Protein AF-A0A7S4JJG3-F1 (afdb_monomer)

Foldseek 3Di:
DAKAQLVAQFDDDPVVCVVPVLQTPGHDDDDCVVPNCCNVVLSVVLVVQLVVVLVVQLVVLCLLQVVQAADPVPRHGLQPDSCQSSCFSVPDSRKMKDKDKQFFAEPVRLVVQVVVCVVVVHPQQSQFSWAKDWAAFAKKKKAFKWKAQQVPRHTDDDPDPQFFKWWQDADQERDIDHDGAPNPGIDMFGGDLNLFQSLNSDETIIMTGGGHYDRIMMIIMMIGGHGDLPRDSHYGHPRFPVSSQVNYGDYPRDDGPVVLPPDDDDPRDPDDPRVCSSSPDPVDPDDPPPDDDDDDDDDDDDD

Radius of gyration: 20.91 Å; Cα contacts (8 Å, |Δi|>4): 527; chains: 1; bounding box: 52×51×63 Å

Organism: NCBI:txid265563

InterPro domains:
  IPR027443 Isopenicillin N synthase-like superfamily [G3DSA:2.60.120.330] (3-254)

Mean predicted aligned error: 9.49 Å

Nearest PDB structures (foldseek):
  6ku3-assembly1_C  TM=8.162E-01  e=4.070E-07  Oryza sativa Japonica Group
  6ku3-assembly1_D  TM=8.163E-01  e=1.228E-06  Oryza sativa Japonica Group
  8cvc-assembly1_A  TM=8.440E-01  e=1.429E-05  Atropa belladonna
  8cv8-assembly1_A  TM=8.430E-01  e=1.519E-05  Atropa belladonna
  8y4u-assembly1_A  TM=5.826E-01  e=1.022E-06  Oryza sativa Japonica Group

Secondary structure (DSSP, 8-state):
-EEE-SS-SS-S-HHHHHH-TTTSPPP----TTTSTTHHHHHHHHHHHHHHHHHHHHHHHHHHHHHHH-B-TTT--BSSS-TTHHHHHHHH-S-EEEEEEEEPPBPHHHHHHHHHHHHHHT--STTSEEEEEE---SSEEEEPPPEEEETTT--EE----TT-EEEEEPSSTT--EEE----TT--EEEE-HHHHHHTTTSS----EEEEPPBTTEEEEEEEEEE---TT----PPTT--HHHHHTTS---SSS--HHHHT-SS-SSS------TTTTSS--S-------S-S----------

Solvent-accessible surface area (backbone atoms only — not comparable to full-atom values): 17462 Å² total; per-residue (Å²): 111,50,64,40,36,44,90,44,57,63,35,74,52,74,68,52,24,69,78,35,54,88,77,34,60,59,50,75,75,78,49,63,84,83,43,66,63,47,68,60,52,52,30,50,54,35,42,53,48,51,52,50,49,33,57,50,26,42,55,50,21,51,49,39,38,63,73,54,36,56,40,88,90,77,70,42,58,17,37,90,49,69,47,51,52,23,52,45,60,65,66,30,70,48,35,42,29,37,45,37,68,41,79,35,37,49,61,68,59,46,48,60,42,49,57,56,29,55,74,70,72,48,82,77,73,66,48,51,73,35,65,61,40,68,52,60,31,38,40,32,34,31,52,43,77,43,32,25,33,66,86,80,65,46,80,47,80,83,89,51,91,79,40,41,43,31,34,39,40,88,49,99,67,20,54,78,40,81,58,82,56,52,91,92,43,68,44,77,45,47,5,45,50,36,14,40,48,41,33,23,75,46,54,40,54,45,29,32,27,31,40,34,58,54,46,39,16,40,39,42,42,37,37,38,34,31,72,41,96,83,56,78,82,45,44,28,61,98,46,50,74,66,54,24,58,74,48,50,66,49,50,92,72,51,84,58,73,77,68,77,64,78,84,72,79,97,72,91,65,86,78,73,80,62,56,66,72,77,76,62,58,87,68,77,82,71,75,82,75,77,89,84,90,82,91,88,82,87,85,88,83,84,133

Sequence (303 aa):
SFYFTPVTDVPATPEERKMHPGVFPPNVWPTEEDMPGFQDEAKSLGMIMHNALVQFAKHVDAHVHKQCGVDSSTGKSNYESPDRLFKAVRKTEKGKCRLLYYSPYKVEEAKDILDKEVEKGIDNDGLMWNGWHLDSGFLTALAGDIYVNDETGDKVDCDQDSTGLYIATHGSSGVAKKVTIPADCIGIQFGEILQIASGGHVVATPHCVRGGIGTQARIGFACFVDAGADFPLAPPNGYTKADVLKRSVENDYIVPLQQAFLDEEDDGEIKHCQGKGVLGSYHGRYYPVDDDKANLGLYHGHR

pLDDT: mean 80.53, std 23.16, range [20.14, 98.12]

Structure (mmCIF, N/CA/C/O backbone):
data_AF-A0A7S4JJG3-F1
#
_entry.id   AF-A0A7S4JJG3-F1
#
loop_
_atom_site.group_PDB
_atom_site.id
_atom_site.type_symbol
_atom_site.label_atom_id
_atom_site.label_alt_id
_atom_site.label_comp_id
_atom_site.label_asym_id
_atom_site.label_entity_id
_atom_site.label_seq_id
_atom_site.pdbx_PDB_ins_code
_atom_site.Cartn_x
_atom_site.Cartn_y
_atom_site.Cartn_z
_atom_site.occupancy
_atom_site.B_iso_or_equiv
_atom_site.auth_seq_id
_atom_site.auth_comp_id
_atom_site.auth_asym_id
_atom_site.auth_atom_id
_atom_site.pdbx_PDB_model_num
ATOM 1 N N . SER A 1 1 ? -3.920 -4.735 14.437 1.00 89.00 1 SER A N 1
ATOM 2 C CA . SER A 1 1 ? -3.800 -5.073 13.001 1.00 89.00 1 SER A CA 1
ATOM 3 C C . SER A 1 1 ? -3.830 -6.580 12.850 1.00 89.00 1 SER A C 1
ATOM 5 O O . SER A 1 1 ? -3.164 -7.242 13.635 1.00 89.00 1 SER A O 1
ATOM 7 N N . PHE A 1 2 ? -4.545 -7.099 11.859 1.00 94.38 2 PHE A N 1
ATOM 8 C CA . PHE A 1 2 ? -4.564 -8.511 11.473 1.00 94.38 2 PHE A CA 1
ATOM 9 C C . PHE A 1 2 ? -3.987 -8.650 10.060 1.00 94.38 2 PHE A C 1
ATOM 11 O O . PHE A 1 2 ? -4.293 -7.825 9.198 1.00 94.38 2 PHE A O 1
ATOM 18 N N . TYR A 1 3 ? -3.132 -9.647 9.829 1.00 93.75 3 TYR A N 1
ATOM 19 C CA . TYR A 1 3 ? -2.426 -9.830 8.560 1.00 93.75 3 TYR A CA 1
ATOM 20 C C . TYR A 1 3 ? -2.675 -11.215 7.989 1.00 93.75 3 TYR A C 1
ATOM 22 O O . TYR A 1 3 ? -2.645 -12.199 8.721 1.00 93.75 3 TYR A O 1
ATOM 30 N N . PHE A 1 4 ? -2.825 -11.288 6.671 1.00 94.81 4 PHE A N 1
ATOM 31 C CA . PHE A 1 4 ? -2.929 -12.551 5.950 1.00 94.81 4 PHE A CA 1
ATOM 32 C C . PHE A 1 4 ? -2.532 -12.370 4.487 1.00 94.81 4 PHE A C 1
ATOM 34 O O . PHE A 1 4 ? -2.501 -11.261 3.963 1.00 94.81 4 PHE A O 1
ATOM 41 N N . THR A 1 5 ? -2.249 -13.472 3.817 1.00 94.00 5 THR A N 1
ATOM 42 C CA . THR A 1 5 ? -1.989 -13.544 2.384 1.00 94.00 5 THR A CA 1
ATOM 43 C C . THR A 1 5 ? -3.267 -14.018 1.692 1.00 94.00 5 THR A C 1
ATOM 45 O O . THR A 1 5 ? -3.729 -15.120 1.990 1.00 94.00 5 THR A O 1
ATOM 48 N N . PRO A 1 6 ? -3.885 -13.230 0.793 1.00 94.06 6 PRO A N 1
ATOM 49 C CA . PRO A 1 6 ? -5.166 -13.613 0.199 1.00 94.06 6 PRO A CA 1
ATOM 50 C C . PRO A 1 6 ? -5.024 -14.734 -0.842 1.00 94.06 6 PRO A C 1
ATOM 52 O O . PRO A 1 6 ? -5.959 -15.505 -1.038 1.00 94.06 6 PRO A O 1
ATOM 55 N N . VAL A 1 7 ? -3.855 -14.845 -1.489 1.00 91.44 7 VAL A N 1
ATOM 56 C CA . VAL A 1 7 ? -3.622 -15.785 -2.602 1.00 91.44 7 VAL A CA 1
ATOM 57 C C . VAL A 1 7 ? -3.362 -17.224 -2.145 1.00 91.44 7 VAL A C 1
ATOM 59 O O . VAL A 1 7 ? -3.673 -18.161 -2.876 1.00 91.44 7 VAL A O 1
ATOM 62 N N . THR A 1 8 ? -2.791 -17.418 -0.953 1.00 93.12 8 THR A N 1
ATOM 63 C CA . THR A 1 8 ? -2.488 -18.736 -0.377 1.00 93.12 8 THR A CA 1
ATOM 64 C C . THR A 1 8 ? -2.343 -18.634 1.139 1.00 93.12 8 THR A C 1
ATOM 66 O O . THR A 1 8 ? -1.865 -17.623 1.647 1.00 93.12 8 THR A O 1
ATOM 69 N N . ASP A 1 9 ? -2.712 -19.687 1.873 1.00 94.38 9 ASP A N 1
ATOM 70 C CA . ASP A 1 9 ? -2.484 -19.748 3.323 1.00 94.38 9 ASP A CA 1
ATOM 71 C C . ASP A 1 9 ? -1.048 -20.096 3.698 1.00 94.38 9 ASP A C 1
ATOM 73 O O . ASP A 1 9 ? -0.619 -19.831 4.818 1.00 94.38 9 ASP A O 1
ATOM 77 N N . VAL A 1 10 ? -0.302 -20.712 2.785 1.00 93.38 10 VAL A N 1
ATOM 78 C CA . VAL A 1 10 ? 1.033 -21.238 3.063 1.00 93.38 10 VAL A CA 1
ATOM 79 C C . VAL A 1 10 ? 1.957 -20.809 1.922 1.00 93.38 10 VAL A C 1
ATOM 81 O O . VAL A 1 10 ? 2.187 -21.595 1.004 1.00 93.38 10 VAL A O 1
ATOM 84 N N . PRO A 1 11 ? 2.441 -19.552 1.931 1.00 87.88 11 PRO A N 1
ATOM 85 C CA . PRO A 1 11 ? 3.269 -19.028 0.852 1.00 87.88 11 PRO A CA 1
ATOM 86 C C . PRO A 1 11 ? 4.671 -19.647 0.862 1.00 87.88 11 PRO A C 1
ATOM 88 O O . PRO A 1 11 ? 5.192 -20.031 1.918 1.00 87.88 11 PRO A O 1
ATOM 91 N N . ALA A 1 12 ? 5.288 -19.689 -0.317 1.00 85.25 1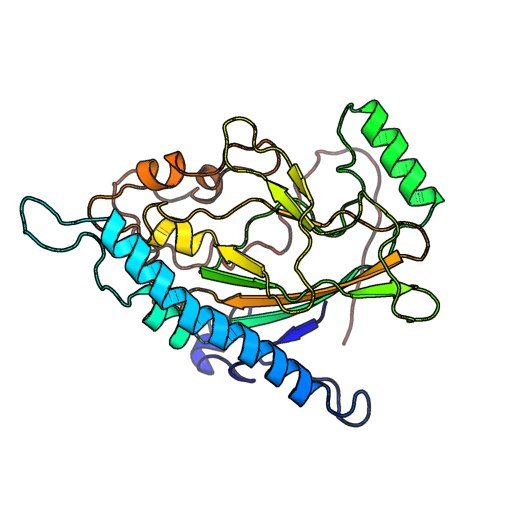2 ALA A N 1
ATOM 92 C CA . ALA A 1 12 ? 6.601 -20.251 -0.615 1.00 85.25 12 ALA A CA 1
ATOM 93 C C . ALA A 1 12 ? 6.734 -21.763 -0.337 1.00 85.25 12 ALA A C 1
ATOM 95 O O . ALA A 1 12 ? 5.826 -22.445 0.148 1.00 85.25 12 ALA A O 1
ATOM 96 N N . THR A 1 13 ? 7.897 -22.328 -0.648 1.00 89.00 13 THR A N 1
ATOM 97 C CA . THR A 1 13 ? 8.248 -23.704 -0.266 1.00 89.00 13 THR A CA 1
ATOM 98 C C . THR A 1 13 ? 8.619 -23.798 1.225 1.00 89.00 13 THR A C 1
ATOM 100 O O . THR A 1 13 ? 8.984 -22.793 1.847 1.00 89.00 13 THR A O 1
ATOM 103 N N . PRO A 1 14 ? 8.545 -24.989 1.854 1.00 89.94 14 PRO A N 1
ATOM 104 C CA . PRO A 1 14 ? 9.041 -25.192 3.219 1.00 89.94 14 PRO A CA 1
ATOM 105 C C . PRO A 1 14 ? 10.496 -24.741 3.416 1.00 89.94 14 PRO A C 1
ATOM 107 O O . PRO A 1 14 ? 10.830 -24.152 4.446 1.00 89.94 14 PRO A O 1
ATOM 110 N N . GLU A 1 15 ? 11.350 -24.982 2.423 1.00 88.50 15 GLU A N 1
ATOM 111 C CA . GLU A 1 15 ? 12.758 -24.595 2.416 1.00 88.50 15 GLU A CA 1
ATOM 112 C C . GLU A 1 15 ? 12.913 -23.069 2.418 1.00 88.50 15 GLU A C 1
ATOM 114 O O . GLU A 1 15 ? 13.637 -22.525 3.254 1.00 88.50 15 GLU A O 1
ATOM 119 N N . GLU A 1 16 ? 12.191 -22.362 1.545 1.00 81.88 16 GLU A N 1
ATOM 120 C CA . GLU A 1 16 ? 12.197 -20.895 1.488 1.00 81.88 16 GLU A CA 1
ATOM 121 C C . GLU A 1 16 ? 11.654 -20.262 2.770 1.00 81.88 16 GLU A C 1
ATOM 123 O O . GLU A 1 16 ? 12.253 -19.312 3.275 1.00 81.88 16 GLU A O 1
ATOM 128 N N . ARG A 1 17 ? 10.582 -20.812 3.357 1.00 85.38 17 ARG A N 1
ATOM 129 C CA . ARG A 1 17 ? 10.072 -20.351 4.660 1.00 85.38 17 ARG A CA 1
ATOM 130 C C . ARG A 1 17 ? 11.098 -20.517 5.771 1.00 85.38 17 ARG A C 1
ATOM 132 O O . ARG A 1 17 ? 11.205 -19.656 6.636 1.00 85.38 17 ARG A O 1
ATOM 139 N N . LYS A 1 18 ? 11.879 -21.599 5.754 1.00 84.25 18 LYS A N 1
ATOM 140 C CA . LYS A 1 18 ? 12.954 -21.808 6.730 1.00 84.25 18 LYS A CA 1
ATOM 141 C C . LYS A 1 18 ? 14.104 -20.816 6.535 1.00 84.25 18 LYS A C 1
ATOM 143 O O . LYS A 1 18 ? 14.683 -20.368 7.521 1.00 84.25 18 LYS A O 1
ATOM 148 N N . MET A 1 19 ? 14.429 -20.472 5.288 1.00 80.31 19 MET A N 1
ATOM 149 C CA . MET A 1 19 ? 15.461 -19.477 4.966 1.00 80.31 19 MET A CA 1
ATOM 150 C C . MET A 1 19 ? 15.008 -18.036 5.253 1.00 80.31 19 MET A C 1
ATOM 152 O O . MET A 1 19 ? 15.830 -17.197 5.618 1.00 80.31 19 MET A O 1
ATOM 156 N N . HIS A 1 20 ? 13.708 -17.753 5.121 1.00 76.00 20 HIS A N 1
ATOM 157 C CA . HIS A 1 20 ? 13.124 -16.414 5.235 1.00 76.00 20 HIS A CA 1
ATOM 158 C C . HIS A 1 20 ? 11.831 -16.400 6.079 1.00 76.00 20 HIS A C 1
ATOM 160 O O . HIS A 1 20 ? 10.764 -16.030 5.575 1.00 76.00 20 HIS A O 1
ATOM 166 N N . PRO A 1 21 ? 11.893 -16.752 7.378 1.00 72.56 21 PRO A N 1
ATOM 167 C CA . PRO A 1 21 ? 10.699 -16.975 8.201 1.00 72.56 21 PRO A CA 1
ATOM 168 C C . PRO A 1 21 ? 9.822 -15.729 8.387 1.00 72.56 21 PRO A C 1
ATOM 170 O O . PRO A 1 21 ? 8.607 -15.850 8.507 1.00 72.56 21 PRO A O 1
ATOM 173 N N . GLY A 1 22 ? 10.407 -14.525 8.361 1.00 72.19 22 GLY A N 1
ATOM 174 C CA . GLY A 1 22 ? 9.656 -13.264 8.443 1.00 72.19 22 GLY A CA 1
ATOM 175 C C . GLY A 1 22 ? 9.004 -12.818 7.128 1.00 72.19 22 GLY A C 1
ATOM 176 O O . GLY A 1 22 ? 8.129 -11.955 7.141 1.00 72.19 22 GLY A O 1
ATOM 177 N N . VAL A 1 23 ? 9.411 -13.398 5.992 1.00 71.06 23 VAL A N 1
ATOM 178 C CA . VAL A 1 23 ? 8.951 -12.983 4.654 1.00 71.06 23 VAL A CA 1
ATOM 179 C C . VAL A 1 23 ? 7.714 -13.769 4.227 1.00 71.06 23 VAL A C 1
ATOM 181 O O . VAL A 1 23 ? 6.800 -13.197 3.640 1.00 71.06 23 VAL A O 1
ATOM 184 N N . PHE A 1 24 ? 7.658 -15.058 4.567 1.00 76.31 24 PHE A N 1
ATOM 185 C CA . PHE A 1 24 ? 6.599 -15.974 4.139 1.00 76.31 24 PHE A CA 1
ATOM 186 C C . PHE A 1 24 ? 5.908 -16.674 5.326 1.00 76.31 24 PHE A C 1
ATOM 188 O O . PHE A 1 24 ? 5.889 -17.908 5.386 1.00 76.31 24 PHE A O 1
ATOM 195 N N . PRO A 1 25 ? 5.364 -15.931 6.309 1.00 81.94 25 PRO A N 1
ATOM 196 C CA . PRO A 1 25 ? 4.613 -16.556 7.387 1.00 81.94 25 PRO A CA 1
ATOM 197 C C . PRO A 1 25 ? 3.311 -17.164 6.832 1.00 81.94 25 PRO A C 1
ATOM 199 O O . PRO A 1 25 ? 2.622 -16.498 6.054 1.00 81.94 25 PRO A O 1
ATOM 202 N N . PRO A 1 26 ? 2.951 -18.400 7.224 1.00 91.56 26 PRO A N 1
ATOM 203 C CA . PRO A 1 26 ? 1.618 -18.932 6.975 1.00 91.56 26 PRO A CA 1
ATOM 204 C C . PRO A 1 26 ? 0.535 -18.060 7.617 1.00 91.56 26 PRO A C 1
ATOM 206 O O . PRO A 1 26 ? 0.769 -17.422 8.646 1.00 91.56 26 PRO A O 1
ATOM 209 N N . ASN A 1 27 ? -0.657 -18.070 7.031 1.00 94.94 27 ASN A N 1
ATOM 210 C CA . ASN A 1 27 ? -1.812 -17.401 7.609 1.00 94.94 27 ASN A CA 1
ATOM 211 C C . ASN A 1 27 ? -2.241 -18.093 8.905 1.00 94.94 27 ASN A C 1
ATOM 213 O O . ASN A 1 27 ? -2.220 -19.321 9.012 1.00 94.94 27 ASN A O 1
ATOM 217 N N . VAL A 1 28 ? -2.684 -17.288 9.865 1.00 95.56 28 VAL A N 1
ATOM 218 C CA . VAL A 1 28 ? -3.309 -17.749 11.104 1.00 95.56 28 VAL A CA 1
ATOM 219 C C . VAL A 1 28 ? -4.695 -17.133 11.150 1.00 95.56 28 VAL A C 1
ATOM 221 O O . VAL A 1 28 ? -4.828 -15.913 11.101 1.00 95.56 28 VAL A O 1
ATOM 224 N N . TRP A 1 29 ? -5.716 -17.980 11.210 1.00 96.69 29 TRP A N 1
ATOM 225 C CA . TRP A 1 29 ? -7.114 -17.568 11.169 1.00 96.69 29 TRP A CA 1
ATOM 226 C C . TRP A 1 29 ? -7.772 -17.786 12.534 1.00 96.69 29 TRP A C 1
ATOM 228 O O . TRP A 1 29 ? -7.421 -18.760 13.209 1.00 96.69 29 TRP A O 1
ATOM 238 N N . PRO A 1 30 ? -8.705 -16.909 12.956 1.00 96.62 30 PRO A N 1
ATOM 239 C CA . PRO A 1 30 ? -9.601 -17.236 14.058 1.00 96.62 30 PRO A CA 1
ATOM 240 C C . PRO A 1 30 ? -10.405 -18.490 13.706 1.00 96.62 30 PRO A C 1
ATOM 242 O O . PRO A 1 30 ? -10.573 -18.826 12.531 1.00 96.62 30 PRO A O 1
ATOM 245 N N . THR A 1 31 ? -10.875 -19.204 14.723 1.00 96.75 31 THR A N 1
ATOM 246 C CA . THR A 1 31 ? -11.694 -20.391 14.481 1.00 96.75 31 THR A CA 1
ATOM 247 C C . THR A 1 31 ? -13.064 -19.986 13.931 1.00 96.75 31 THR A C 1
ATOM 249 O O . THR A 1 31 ? -13.557 -18.896 14.220 1.00 96.75 31 THR A O 1
ATOM 252 N N . GLU A 1 32 ? -13.709 -20.881 13.180 1.00 95.56 32 GLU A N 1
ATOM 253 C CA . GLU A 1 32 ? -15.093 -20.671 12.721 1.00 95.56 32 GLU A CA 1
ATOM 254 C C . GLU A 1 32 ? -16.096 -20.556 13.880 1.00 95.56 32 GLU A C 1
ATOM 256 O O . GLU A 1 32 ? -17.187 -20.035 13.691 1.00 95.56 32 GLU A O 1
ATOM 261 N N . GLU A 1 33 ? -15.750 -21.032 15.080 1.00 97.12 33 GLU A N 1
ATOM 262 C CA . GLU A 1 33 ? -16.567 -20.838 16.281 1.00 97.12 33 GLU A CA 1
ATOM 263 C C . GLU A 1 33 ? -16.444 -19.404 16.817 1.00 97.12 33 GLU A C 1
ATOM 265 O O . GLU A 1 33 ? -17.453 -18.786 17.150 1.00 97.12 33 GLU A O 1
ATOM 270 N N . ASP A 1 34 ? -15.223 -18.861 16.853 1.00 96.50 34 ASP A N 1
ATOM 271 C CA . ASP A 1 34 ? -14.954 -17.514 17.368 1.00 96.50 34 ASP A CA 1
ATOM 272 C C . ASP A 1 34 ? -15.395 -16.415 16.393 1.00 96.50 34 ASP A C 1
ATOM 274 O O . ASP A 1 34 ? -15.853 -15.350 16.814 1.00 96.50 34 ASP A O 1
ATOM 278 N N . MET A 1 35 ? -15.221 -16.641 15.086 1.00 96.38 35 MET A N 1
ATOM 279 C CA . MET A 1 35 ? -15.536 -15.652 14.055 1.00 96.38 35 MET A CA 1
ATOM 280 C C . MET A 1 35 ? -16.020 -16.317 12.752 1.00 96.38 35 MET A C 1
ATOM 282 O O . MET A 1 35 ? -15.259 -16.402 11.783 1.00 96.38 35 MET A O 1
ATOM 286 N N . PRO A 1 36 ? -17.285 -16.779 12.716 1.00 97.75 36 PRO A N 1
ATOM 287 C CA . PRO A 1 36 ? -17.842 -17.496 11.572 1.00 97.75 36 PRO A CA 1
ATOM 288 C C . PRO A 1 36 ? -17.721 -16.709 10.261 1.00 97.75 36 PRO A C 1
ATOM 290 O O . PRO A 1 36 ? -18.108 -15.542 10.205 1.00 97.75 36 PRO A O 1
ATOM 293 N N . GLY A 1 37 ? -17.218 -17.347 9.203 1.00 97.19 37 GLY A N 1
ATOM 294 C CA . GLY A 1 37 ? -17.142 -16.778 7.849 1.00 97.19 37 GLY A CA 1
ATOM 295 C C . GLY A 1 37 ? -16.018 -15.761 7.613 1.00 97.19 37 GLY A C 1
ATOM 296 O O . GLY A 1 37 ? -15.749 -15.401 6.464 1.00 97.19 37 GLY A O 1
ATOM 297 N N . PHE A 1 38 ? -15.299 -15.345 8.660 1.00 97.12 38 PHE A N 1
ATOM 298 C CA . PHE A 1 38 ? -14.278 -14.301 8.551 1.00 97.12 38 PHE A CA 1
ATOM 299 C C . PHE A 1 38 ? -13.156 -14.659 7.579 1.00 97.12 38 PHE A C 1
ATOM 301 O O . PHE A 1 38 ? -12.719 -13.810 6.801 1.00 97.12 38 PHE A O 1
ATOM 308 N N . GLN A 1 39 ? -12.682 -15.909 7.603 1.00 96.69 39 GLN A N 1
ATOM 309 C CA . GLN A 1 39 ? -11.610 -16.350 6.714 1.00 96.69 39 GLN A CA 1
ATOM 310 C C . GLN A 1 39 ? -12.007 -16.192 5.240 1.00 96.69 39 GLN A C 1
ATOM 312 O O . GLN A 1 39 ? -11.227 -15.663 4.440 1.00 96.69 39 GLN A O 1
ATOM 317 N N . ASP A 1 40 ? -13.211 -16.635 4.886 1.00 97.06 40 ASP A N 1
ATOM 318 C CA . ASP A 1 40 ? -13.703 -16.616 3.511 1.00 97.06 40 ASP A CA 1
ATOM 319 C C . ASP A 1 40 ? -13.931 -15.183 3.018 1.00 97.06 40 ASP A C 1
ATOM 321 O O . ASP A 1 40 ? -13.502 -14.821 1.918 1.00 97.06 40 ASP A O 1
ATOM 325 N N . GLU A 1 41 ? -14.536 -14.333 3.845 1.00 97.38 41 GLU A N 1
ATOM 326 C CA . GLU A 1 41 ? -14.815 -12.931 3.519 1.00 97.38 41 GLU A CA 1
ATOM 327 C C . GLU A 1 41 ? -13.529 -12.107 3.397 1.00 97.38 41 GLU A C 1
ATOM 329 O O . GLU A 1 41 ? -13.353 -11.359 2.427 1.00 97.38 41 GLU A O 1
ATOM 334 N N . ALA A 1 42 ? -12.586 -12.293 4.326 1.00 96.69 42 ALA A N 1
ATOM 335 C CA . ALA A 1 42 ? -11.290 -11.627 4.301 1.00 96.69 42 ALA A CA 1
ATOM 336 C C . ALA A 1 42 ? -10.494 -12.010 3.045 1.00 96.69 42 ALA A C 1
ATOM 338 O O . ALA A 1 42 ? -9.982 -11.134 2.338 1.00 96.69 42 ALA A O 1
ATOM 339 N N . LYS A 1 43 ? -10.431 -13.307 2.713 1.00 96.75 43 LYS A N 1
ATOM 340 C CA . LYS A 1 43 ? -9.801 -13.780 1.472 1.00 96.75 43 LYS A CA 1
ATOM 341 C C . LYS A 1 43 ? -10.502 -13.236 0.238 1.00 96.75 43 LYS A C 1
ATOM 343 O O . LYS A 1 43 ? -9.820 -12.802 -0.686 1.00 96.75 43 LYS A O 1
ATOM 348 N N . SER A 1 44 ? -11.833 -13.224 0.222 1.00 97.56 44 SER A N 1
ATOM 349 C CA . SER A 1 44 ? -12.618 -12.712 -0.903 1.00 97.56 44 SER A CA 1
ATOM 350 C C . SER A 1 44 ? -12.293 -11.242 -1.189 1.00 97.56 44 SER A C 1
ATOM 352 O O . SER A 1 44 ? -11.889 -10.907 -2.305 1.00 97.56 44 SER A O 1
ATOM 354 N N . LEU A 1 45 ? -12.348 -10.377 -0.168 1.00 96.25 45 LEU A N 1
ATOM 355 C CA . LEU A 1 45 ? -11.994 -8.960 -0.301 1.00 96.25 45 LEU A CA 1
ATOM 356 C C . LEU A 1 45 ? -10.534 -8.776 -0.736 1.00 96.25 45 LEU A C 1
ATOM 358 O O . LEU A 1 45 ? -10.249 -8.037 -1.683 1.00 96.25 45 LEU A O 1
ATOM 362 N N . GLY A 1 46 ? -9.609 -9.485 -0.086 1.00 97.12 46 GLY A N 1
ATOM 363 C CA . GLY A 1 46 ? -8.192 -9.433 -0.429 1.00 97.12 46 GLY A CA 1
ATOM 364 C C . GLY A 1 46 ? -7.918 -9.859 -1.873 1.00 97.12 46 GLY A C 1
ATOM 365 O O . GLY A 1 46 ? -7.148 -9.205 -2.575 1.00 97.12 46 GLY A O 1
ATOM 366 N N . MET A 1 47 ? -8.602 -10.897 -2.362 1.00 97.12 47 MET A N 1
ATOM 367 C CA . MET A 1 47 ? -8.475 -11.363 -3.742 1.00 97.12 47 MET A CA 1
ATOM 368 C C . MET A 1 47 ? -9.087 -10.406 -4.759 1.00 97.12 47 MET A C 1
ATOM 370 O O . MET A 1 47 ? -8.518 -10.243 -5.840 1.00 97.12 47 MET A O 1
ATOM 374 N N . ILE A 1 48 ? -10.198 -9.740 -4.436 1.00 96.81 48 ILE A N 1
ATOM 375 C CA . ILE A 1 48 ? -10.767 -8.685 -5.286 1.00 96.81 48 ILE A CA 1
ATOM 376 C C . ILE A 1 48 ? -9.738 -7.565 -5.482 1.00 96.81 48 ILE A C 1
ATOM 378 O O . ILE A 1 48 ? -9.430 -7.200 -6.619 1.00 96.81 48 ILE A O 1
ATOM 382 N N . MET A 1 49 ? -9.151 -7.070 -4.389 1.00 97.50 49 MET A N 1
ATOM 383 C CA . MET A 1 49 ? -8.150 -6.000 -4.433 1.00 97.50 49 MET A CA 1
ATOM 384 C C . MET A 1 49 ? -6.871 -6.442 -5.151 1.00 97.50 49 MET A C 1
ATOM 386 O O . MET A 1 49 ? -6.389 -5.735 -6.035 1.00 97.50 49 MET A O 1
ATOM 390 N N . HIS A 1 50 ? -6.360 -7.638 -4.851 1.00 97.25 50 HIS A N 1
ATOM 391 C CA . HIS A 1 50 ? -5.202 -8.208 -5.540 1.00 97.25 50 HIS A CA 1
ATOM 392 C C . HIS A 1 50 ? -5.433 -8.316 -7.056 1.00 97.25 50 HIS A C 1
ATOM 394 O O . HIS A 1 50 ? -4.599 -7.894 -7.856 1.00 97.25 50 HIS A O 1
ATOM 400 N N . ASN A 1 51 ? -6.588 -8.834 -7.481 1.00 97.19 51 ASN A N 1
ATOM 401 C CA . ASN A 1 51 ? -6.910 -8.973 -8.901 1.00 97.19 51 ASN A CA 1
ATOM 402 C C . ASN A 1 51 ? -7.045 -7.615 -9.602 1.00 97.19 51 ASN A C 1
ATOM 404 O O . ASN A 1 51 ? -6.633 -7.489 -10.759 1.00 97.19 51 ASN A O 1
ATOM 408 N N . ALA A 1 52 ? -7.566 -6.597 -8.911 1.00 97.38 52 ALA A N 1
ATOM 409 C CA . ALA A 1 52 ? -7.581 -5.229 -9.418 1.00 97.38 52 ALA A CA 1
ATOM 410 C C . ALA A 1 52 ? -6.153 -4.701 -9.641 1.00 97.38 52 ALA A C 1
ATOM 412 O O . ALA A 1 52 ? -5.864 -4.183 -10.720 1.00 97.38 52 ALA A O 1
ATOM 413 N N . LEU A 1 53 ? -5.236 -4.920 -8.689 1.00 98.12 53 LEU A N 1
ATOM 414 C CA . LEU A 1 53 ? -3.820 -4.556 -8.835 1.00 98.12 53 LEU A CA 1
ATOM 415 C C . LEU A 1 53 ? -3.144 -5.286 -10.002 1.00 98.12 53 LEU A C 1
ATOM 417 O O . LEU A 1 53 ? -2.402 -4.667 -10.764 1.00 98.12 53 LEU A O 1
ATOM 421 N N . VAL A 1 54 ? -3.446 -6.572 -10.207 1.00 97.62 54 VAL A N 1
ATOM 422 C CA . VAL A 1 54 ? -2.955 -7.340 -11.363 1.00 97.62 54 VAL A CA 1
ATOM 423 C C . VAL A 1 54 ? -3.408 -6.708 -12.684 1.00 97.62 54 VAL A C 1
ATOM 425 O O . VAL A 1 54 ? -2.612 -6.602 -13.613 1.00 97.62 54 VAL A O 1
ATOM 428 N N . GLN A 1 55 ? -4.665 -6.270 -12.809 1.00 97.81 55 GLN A N 1
ATOM 429 C CA . GLN A 1 55 ? -5.105 -5.589 -14.036 1.00 97.81 55 GLN A CA 1
ATOM 430 C C . GLN A 1 55 ? -4.482 -4.198 -14.169 1.00 97.81 55 GLN A C 1
ATOM 432 O O . GLN A 1 55 ? -4.028 -3.834 -15.254 1.00 97.81 55 GLN A O 1
ATOM 437 N N . PHE A 1 56 ? -4.405 -3.447 -13.069 1.00 98.06 56 PHE A N 1
ATOM 438 C CA . PHE A 1 56 ? -3.804 -2.118 -13.041 1.00 98.06 56 PHE A CA 1
ATOM 439 C C . PHE A 1 56 ? -2.328 -2.138 -13.461 1.00 98.06 56 PHE A C 1
ATOM 441 O O . PHE A 1 56 ? -1.892 -1.271 -14.217 1.00 98.06 56 PHE A O 1
ATOM 448 N N . ALA A 1 57 ? -1.584 -3.182 -13.083 1.00 98.06 57 ALA A N 1
ATOM 449 C CA . ALA A 1 57 ? -0.191 -3.373 -13.474 1.00 98.06 57 ALA A CA 1
ATOM 450 C C . ALA A 1 57 ? 0.026 -3.340 -14.999 1.00 98.06 57 ALA A C 1
ATOM 452 O O . ALA A 1 57 ? 1.038 -2.811 -15.448 1.00 98.06 57 ALA A O 1
ATOM 453 N N . LYS A 1 58 ? -0.940 -3.80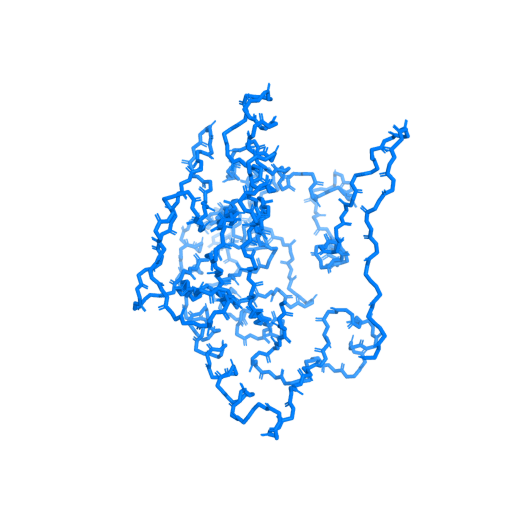0 -15.810 1.00 97.38 58 LYS A N 1
ATOM 454 C CA . LYS A 1 58 ? -0.858 -3.704 -17.282 1.00 97.38 58 LYS A CA 1
ATOM 455 C C . LYS A 1 58 ? -0.855 -2.256 -17.774 1.00 97.38 58 LYS A C 1
ATOM 457 O O . LYS A 1 58 ? -0.189 -1.930 -18.753 1.00 97.38 58 LYS A O 1
ATOM 462 N N . HIS A 1 59 ? -1.622 -1.387 -17.117 1.00 97.69 59 HIS A N 1
ATOM 463 C CA . HIS A 1 59 ? -1.674 0.034 -17.455 1.00 97.69 59 HIS A CA 1
ATOM 464 C C . HIS A 1 59 ? -0.389 0.746 -17.040 1.00 97.69 59 HIS A C 1
ATOM 466 O O . HIS A 1 59 ? 0.102 1.596 -17.785 1.00 97.69 59 HIS A O 1
ATOM 472 N N . VAL A 1 60 ? 0.182 0.358 -15.897 1.00 97.75 60 VAL A N 1
ATOM 473 C CA . VAL A 1 60 ? 1.500 0.833 -15.465 1.00 97.75 60 VAL A CA 1
ATOM 474 C C . VAL A 1 60 ? 2.575 0.394 -16.458 1.00 97.75 60 VAL A C 1
ATOM 476 O O . VAL A 1 60 ? 3.315 1.246 -16.937 1.00 97.75 60 VAL A O 1
ATOM 479 N N . ASP A 1 61 ? 2.614 -0.884 -16.843 1.00 97.19 61 ASP A N 1
ATOM 480 C CA . ASP A 1 61 ? 3.551 -1.393 -17.852 1.00 97.19 61 ASP A CA 1
ATOM 481 C C . ASP A 1 61 ? 3.449 -0.602 -19.163 1.00 97.19 61 ASP A C 1
ATOM 483 O O . ASP A 1 61 ? 4.457 -0.127 -19.684 1.00 97.19 61 ASP A O 1
ATOM 487 N N . ALA A 1 62 ? 2.233 -0.398 -19.680 1.00 95.94 62 ALA A N 1
ATOM 488 C CA . ALA A 1 62 ? 2.014 0.359 -20.911 1.00 95.94 62 ALA A CA 1
ATOM 489 C C . ALA A 1 62 ? 2.488 1.819 -20.794 1.00 95.94 62 ALA A C 1
ATOM 491 O O . ALA A 1 62 ? 3.079 2.359 -21.735 1.00 95.94 62 ALA A O 1
ATOM 492 N N . HIS A 1 63 ? 2.247 2.458 -19.645 1.00 96.25 63 HIS A N 1
ATOM 493 C CA . HIS A 1 63 ? 2.721 3.810 -19.372 1.00 96.25 63 HIS A CA 1
ATOM 494 C C . HIS A 1 63 ? 4.252 3.863 -19.330 1.00 96.25 63 HIS A C 1
ATOM 496 O O . HIS A 1 63 ? 4.856 4.637 -20.070 1.00 96.25 63 HIS A O 1
ATOM 502 N N . VAL A 1 64 ? 4.883 3.016 -18.515 1.00 95.88 64 VAL A N 1
ATOM 503 C CA . VAL A 1 64 ? 6.340 2.987 -18.324 1.00 95.88 64 VAL A CA 1
ATOM 504 C C . VAL A 1 64 ? 7.050 2.629 -19.625 1.00 95.88 64 VAL A C 1
ATOM 506 O O . VAL A 1 64 ? 7.980 3.325 -20.017 1.00 95.88 64 VAL A O 1
ATOM 509 N N . HIS A 1 65 ? 6.568 1.621 -20.354 1.00 94.25 65 HIS A N 1
ATOM 510 C CA . HIS A 1 65 ? 7.115 1.238 -21.653 1.00 94.25 65 HIS A CA 1
ATOM 511 C C . HIS A 1 65 ? 7.130 2.417 -22.635 1.00 94.25 65 HIS A C 1
ATOM 513 O O . HIS A 1 65 ? 8.145 2.680 -23.280 1.00 94.25 65 HIS A O 1
ATOM 519 N N . LYS A 1 66 ? 6.032 3.183 -22.696 1.00 94.12 66 LYS A N 1
ATOM 520 C CA . LYS A 1 66 ? 5.946 4.386 -23.531 1.00 94.12 66 LYS A CA 1
ATOM 521 C C . LYS A 1 66 ? 6.936 5.473 -23.093 1.00 94.12 66 LYS A C 1
ATOM 523 O O . LYS A 1 66 ? 7.523 6.117 -23.956 1.00 94.12 66 LYS A O 1
ATOM 528 N N . GLN A 1 67 ? 7.103 5.695 -21.789 1.00 94.44 67 GLN A N 1
ATOM 529 C CA . GLN A 1 67 ? 7.982 6.747 -21.260 1.00 94.44 67 GLN A CA 1
ATOM 530 C C . GLN A 1 67 ? 9.472 6.398 -21.358 1.00 94.44 67 GLN A C 1
ATOM 532 O O . GLN A 1 67 ? 10.295 7.286 -21.573 1.00 94.44 67 GLN A O 1
ATOM 537 N N . CYS A 1 68 ? 9.826 5.119 -21.213 1.00 91.44 68 CYS A N 1
ATOM 538 C CA . CYS A 1 68 ? 11.204 4.643 -21.316 1.00 91.44 68 CYS A CA 1
ATOM 539 C C . CYS A 1 68 ? 11.757 4.722 -22.743 1.00 91.44 68 CYS A C 1
ATOM 541 O O . CYS A 1 68 ? 12.966 4.873 -22.921 1.00 91.44 68 CYS A O 1
ATOM 543 N N . GLY A 1 69 ? 10.890 4.622 -23.753 1.00 90.81 69 GLY A N 1
ATOM 544 C CA . GLY A 1 69 ? 11.292 4.670 -25.153 1.00 90.81 69 GLY A CA 1
ATOM 545 C C . GLY A 1 69 ? 12.248 3.538 -25.539 1.00 90.81 69 GLY A C 1
ATOM 546 O O . GLY A 1 69 ? 12.246 2.455 -24.946 1.00 90.81 69 GLY A O 1
ATOM 547 N N . VAL A 1 70 ? 13.060 3.795 -26.562 1.00 91.50 70 VAL A N 1
ATOM 548 C CA . VAL A 1 70 ? 14.031 2.841 -27.106 1.00 91.50 70 VAL A CA 1
ATOM 549 C C . VAL A 1 70 ? 15.450 3.384 -26.993 1.00 91.50 70 VAL A C 1
ATOM 551 O O . VAL A 1 70 ? 15.678 4.589 -27.093 1.00 91.50 70 VAL A O 1
ATOM 554 N N . ASP A 1 71 ? 16.404 2.481 -26.831 1.00 90.06 71 ASP A N 1
ATOM 555 C CA . ASP A 1 71 ? 17.823 2.755 -26.997 1.00 90.06 71 ASP A CA 1
ATOM 556 C C . ASP A 1 71 ? 18.106 3.056 -28.477 1.00 90.06 71 ASP A C 1
ATOM 558 O O . ASP A 1 71 ? 17.825 2.246 -29.364 1.00 90.06 71 ASP A O 1
ATOM 562 N N . SER A 1 72 ? 18.662 4.235 -28.755 1.00 88.00 72 SER A N 1
ATOM 563 C CA . SER A 1 72 ? 18.947 4.702 -30.115 1.00 88.00 72 SER A CA 1
ATOM 564 C C . SER A 1 72 ? 20.051 3.909 -30.820 1.00 88.00 72 SER A C 1
ATOM 566 O O . SER A 1 72 ? 20.096 3.901 -32.049 1.00 88.00 72 SER A O 1
ATOM 568 N N . SER A 1 73 ? 20.924 3.233 -30.070 1.00 89.69 73 SER A N 1
ATOM 569 C CA . SER A 1 73 ? 22.027 2.431 -30.606 1.00 89.69 73 SER A CA 1
ATOM 570 C C . SER A 1 73 ? 21.600 1.009 -30.975 1.00 89.69 73 SER A C 1
ATOM 572 O O . SER A 1 73 ? 22.076 0.460 -31.969 1.00 89.69 73 SER A O 1
ATOM 574 N N . THR A 1 74 ? 20.676 0.417 -30.212 1.00 90.69 74 THR A N 1
ATOM 575 C CA . THR A 1 74 ? 20.225 -0.971 -30.412 1.00 90.69 74 THR A CA 1
ATOM 576 C C . THR A 1 74 ? 18.831 -1.081 -31.029 1.00 90.69 74 THR A C 1
ATOM 578 O O . THR A 1 74 ? 18.454 -2.156 -31.497 1.00 90.69 74 THR A O 1
ATOM 581 N N . GLY A 1 75 ? 18.049 0.002 -31.015 1.00 90.25 75 GLY A N 1
ATOM 582 C CA . GLY A 1 75 ? 16.644 0.027 -31.430 1.00 90.25 75 GLY A CA 1
ATOM 583 C C . GLY A 1 75 ? 15.706 -0.753 -30.502 1.00 90.25 75 GLY A C 1
ATOM 584 O O . GLY A 1 75 ? 14.534 -0.935 -30.832 1.00 90.25 75 GLY A O 1
ATOM 585 N N . LYS A 1 76 ? 16.201 -1.252 -29.362 1.00 90.19 76 LYS A N 1
ATOM 586 C CA . LYS A 1 76 ? 15.425 -2.052 -28.408 1.00 90.19 76 LYS A CA 1
ATOM 587 C C . LYS A 1 76 ? 14.774 -1.165 -27.355 1.00 90.19 76 LYS A C 1
ATOM 589 O O . LYS A 1 76 ? 15.298 -0.115 -27.006 1.00 90.19 76 LYS A O 1
ATOM 594 N N . SER A 1 77 ? 13.639 -1.613 -26.824 1.00 91.12 77 SER A N 1
ATOM 595 C CA . SER A 1 77 ? 12.976 -0.948 -25.698 1.00 91.12 77 SER A CA 1
ATOM 596 C C . SER A 1 77 ? 13.893 -0.882 -24.476 1.00 91.12 77 SER A C 1
ATOM 598 O O . SER A 1 77 ? 14.497 -1.887 -24.097 1.00 91.12 77 SER A O 1
ATOM 600 N N . ASN A 1 78 ? 13.931 0.283 -23.828 1.00 93.06 78 ASN A N 1
ATOM 601 C CA . ASN A 1 78 ? 14.607 0.462 -22.542 1.00 93.06 78 ASN A CA 1
ATOM 602 C C . ASN A 1 78 ? 13.876 -0.271 -21.405 1.00 93.06 78 ASN A C 1
ATOM 604 O O . ASN A 1 78 ? 14.487 -0.682 -20.420 1.00 93.06 78 ASN A O 1
ATOM 608 N N . TYR A 1 79 ? 12.566 -0.482 -21.560 1.00 93.38 79 TYR A N 1
ATOM 609 C CA . TYR A 1 79 ? 11.768 -1.324 -20.677 1.00 93.38 79 TYR A CA 1
ATOM 610 C C . TYR A 1 79 ? 11.718 -2.755 -21.224 1.00 93.38 79 TYR A C 1
ATOM 612 O O . TYR A 1 79 ? 11.127 -2.980 -22.281 1.00 93.38 79 TYR A O 1
ATOM 620 N N . GLU A 1 80 ? 12.350 -3.697 -20.521 1.00 85.06 80 GLU A N 1
ATOM 621 C CA . GLU A 1 80 ? 12.644 -5.065 -20.989 1.00 85.06 80 GLU A CA 1
ATOM 622 C C . GLU A 1 80 ? 11.446 -5.789 -21.625 1.00 85.06 80 GLU A C 1
ATOM 624 O O . GLU A 1 80 ? 11.590 -6.419 -22.672 1.00 85.06 80 GLU A O 1
ATOM 629 N N . SER A 1 81 ? 10.260 -5.677 -21.019 1.00 87.88 81 SER A N 1
ATOM 630 C CA . SER A 1 81 ? 9.037 -6.307 -21.518 1.00 87.88 81 SER A CA 1
ATOM 631 C C . SER A 1 81 ? 7.811 -5.439 -21.229 1.00 87.88 81 SER A C 1
ATOM 633 O O . SER A 1 81 ? 7.697 -4.935 -20.113 1.00 87.88 81 SER A O 1
ATOM 635 N N . PRO A 1 82 ? 6.845 -5.315 -22.160 1.00 88.31 82 PRO A N 1
ATOM 636 C CA . PRO A 1 82 ? 5.609 -4.544 -21.965 1.00 88.31 82 PRO A CA 1
ATOM 637 C C . PRO A 1 82 ? 4.611 -5.185 -20.982 1.00 88.31 82 PRO A C 1
ATOM 639 O O . PRO A 1 82 ? 3.483 -4.720 -20.867 1.00 88.31 82 PRO A O 1
ATOM 642 N N . ASP A 1 83 ? 4.987 -6.276 -20.316 1.00 94.00 83 ASP A N 1
ATOM 643 C CA . ASP A 1 83 ? 4.182 -6.984 -19.316 1.00 94.00 83 ASP A CA 1
ATOM 644 C C . ASP A 1 83 ? 5.003 -7.391 -18.075 1.00 94.00 83 ASP A C 1
ATOM 646 O O . ASP A 1 83 ? 4.650 -8.342 -17.368 1.00 94.00 83 ASP A O 1
ATOM 650 N N . ARG A 1 84 ? 6.139 -6.713 -17.843 1.00 93.75 84 ARG A N 1
ATOM 651 C CA . ARG A 1 84 ? 7.096 -7.034 -16.773 1.00 93.75 84 ARG A CA 1
ATOM 652 C C . ARG A 1 84 ? 6.441 -6.939 -15.395 1.00 93.75 84 ARG A C 1
ATOM 654 O O . ARG A 1 84 ? 6.518 -7.907 -14.635 1.00 93.75 84 ARG A O 1
ATOM 661 N N . LEU A 1 85 ? 5.790 -5.821 -15.068 1.00 96.00 85 LEU A N 1
ATOM 662 C CA . LEU A 1 85 ? 5.114 -5.652 -13.783 1.00 96.00 85 LEU A CA 1
ATOM 663 C C . LEU A 1 85 ? 3.903 -6.575 -13.676 1.00 96.00 85 LEU A C 1
ATOM 665 O O . LEU A 1 85 ? 3.739 -7.237 -12.655 1.00 96.00 85 LEU A O 1
ATOM 669 N N . PHE A 1 86 ? 3.085 -6.676 -14.726 1.00 97.31 86 PHE A N 1
ATOM 670 C CA . PHE A 1 86 ? 1.926 -7.568 -14.757 1.00 97.31 86 PHE A CA 1
ATOM 671 C C . PHE A 1 86 ? 2.308 -9.010 -14.408 1.00 97.31 86 PHE A C 1
ATOM 673 O O . PHE A 1 86 ? 1.676 -9.631 -13.550 1.00 97.31 86 PHE A O 1
ATOM 680 N N . LYS A 1 87 ? 3.358 -9.546 -15.042 1.00 95.81 87 LYS A N 1
ATOM 681 C CA . LYS A 1 87 ? 3.862 -10.893 -14.750 1.00 95.81 87 LYS A CA 1
ATOM 682 C C . LYS A 1 87 ? 4.367 -11.007 -13.314 1.00 95.81 87 LYS A C 1
ATOM 684 O O . LYS A 1 87 ? 4.072 -12.010 -12.668 1.00 95.81 87 LYS A O 1
ATOM 689 N N . ALA A 1 88 ? 5.089 -10.003 -12.815 1.00 94.81 88 ALA A N 1
ATOM 690 C CA . ALA A 1 88 ? 5.631 -10.004 -11.458 1.00 94.81 88 ALA A CA 1
ATOM 691 C C . ALA A 1 88 ? 4.524 -9.979 -10.387 1.00 94.81 88 ALA A C 1
ATOM 693 O O . ALA A 1 88 ? 4.498 -10.853 -9.523 1.00 94.81 88 ALA A O 1
ATOM 694 N N . VAL A 1 89 ? 3.571 -9.047 -10.493 1.00 95.38 89 VAL A N 1
ATOM 695 C CA . VAL A 1 89 ? 2.416 -8.899 -9.586 1.00 95.38 89 VAL A CA 1
ATOM 696 C C . VAL A 1 89 ? 1.516 -10.136 -9.636 1.00 95.38 89 VAL A C 1
ATOM 698 O O . VAL A 1 89 ? 1.026 -10.575 -8.607 1.00 95.38 89 VAL A O 1
ATOM 701 N N . ARG A 1 90 ? 1.318 -10.751 -10.810 1.00 95.56 90 ARG A N 1
ATOM 702 C CA . ARG A 1 90 ? 0.502 -11.974 -10.925 1.00 95.56 90 ARG A CA 1
ATOM 703 C C . ARG A 1 90 ? 1.183 -13.216 -10.342 1.00 95.56 90 ARG A C 1
ATOM 705 O O . ARG A 1 90 ? 0.489 -14.133 -9.918 1.00 95.56 90 ARG A O 1
ATOM 712 N N . LYS A 1 91 ? 2.515 -13.300 -10.427 1.00 93.50 91 LYS A N 1
ATOM 713 C CA . LYS A 1 91 ? 3.299 -14.476 -10.011 1.00 93.50 91 LYS A CA 1
A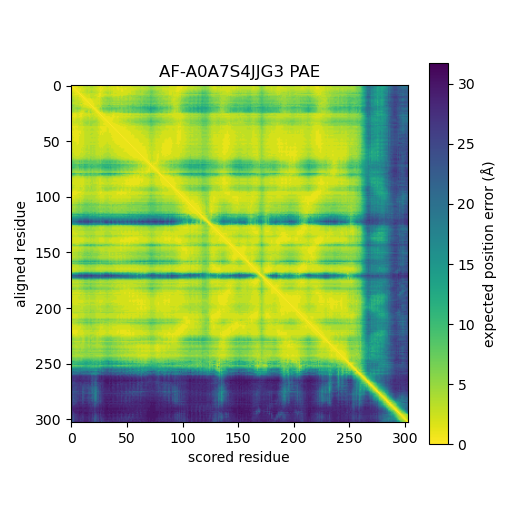TOM 714 C C . LYS A 1 91 ? 3.623 -14.459 -8.518 1.00 93.50 91 LYS A C 1
ATOM 716 O O . LYS A 1 91 ? 3.740 -15.525 -7.926 1.00 93.50 91 LYS A O 1
ATOM 721 N N . THR A 1 92 ? 3.856 -13.282 -7.942 1.00 88.44 92 THR A N 1
ATOM 722 C CA . THR A 1 92 ? 4.338 -13.158 -6.563 1.00 88.44 92 THR A CA 1
ATOM 723 C C . THR A 1 92 ? 3.321 -13.704 -5.563 1.00 88.44 92 THR A C 1
ATOM 725 O O . THR A 1 92 ? 2.138 -13.385 -5.611 1.00 88.44 92 THR A O 1
ATOM 728 N N . GLU A 1 93 ? 3.802 -14.504 -4.615 1.00 87.56 93 GLU A N 1
ATOM 729 C CA . GLU A 1 93 ? 3.015 -14.926 -3.452 1.00 87.56 93 GLU A CA 1
ATOM 730 C C . GLU A 1 93 ? 3.162 -13.943 -2.282 1.00 87.56 93 GLU A C 1
ATOM 732 O O . GLU A 1 93 ? 2.544 -14.122 -1.237 1.00 87.56 93 GLU A O 1
ATOM 737 N N . LYS A 1 94 ? 3.951 -12.869 -2.446 1.00 86.25 94 LYS A N 1
ATOM 738 C CA . LYS A 1 94 ? 4.092 -11.797 -1.452 1.00 86.25 94 LYS A CA 1
ATOM 739 C C . LYS A 1 94 ? 2.976 -10.758 -1.575 1.00 86.25 94 LYS A C 1
ATOM 741 O O . LYS A 1 94 ? 3.227 -9.558 -1.669 1.00 86.25 94 LYS A O 1
ATOM 746 N N . GLY A 1 95 ? 1.736 -11.233 -1.593 1.00 88.56 95 GLY A N 1
ATOM 747 C CA . GLY A 1 95 ? 0.557 -10.402 -1.383 1.00 88.56 95 GLY A CA 1
ATOM 748 C C . GLY A 1 95 ? 0.188 -10.440 0.093 1.00 88.56 95 GLY A C 1
ATOM 749 O O . GLY A 1 95 ? -0.034 -11.522 0.623 1.00 88.56 95 GLY A O 1
ATOM 750 N N . LYS A 1 96 ? 0.113 -9.297 0.774 1.00 92.38 96 LYS A N 1
ATOM 751 C CA . LYS A 1 96 ? -0.262 -9.239 2.189 1.00 92.38 96 LYS A CA 1
ATOM 752 C C . LYS A 1 96 ? -1.408 -8.261 2.383 1.00 92.38 96 LYS A C 1
ATOM 754 O O . LYS A 1 96 ? -1.275 -7.067 2.141 1.00 92.38 96 LYS A O 1
ATOM 759 N N . CYS A 1 97 ? -2.537 -8.774 2.839 1.00 96.31 97 CYS A N 1
ATOM 760 C CA . CYS A 1 97 ? -3.628 -7.972 3.346 1.00 96.31 97 CYS A CA 1
ATOM 761 C C . CYS A 1 97 ? -3.374 -7.608 4.807 1.00 96.31 97 CYS A C 1
ATOM 763 O O . CYS A 1 97 ? -2.830 -8.398 5.585 1.00 96.31 97 CYS A O 1
ATOM 765 N N . ARG A 1 98 ? -3.785 -6.400 5.177 1.00 95.94 98 ARG A N 1
ATOM 766 C CA . ARG A 1 98 ? -3.742 -5.876 6.535 1.00 95.94 98 ARG A CA 1
ATOM 767 C C . ARG A 1 98 ? -5.099 -5.268 6.849 1.00 95.94 98 ARG A C 1
ATOM 769 O O . ARG A 1 98 ? -5.474 -4.267 6.247 1.00 95.94 98 ARG A O 1
ATOM 776 N N . LEU A 1 99 ? -5.797 -5.855 7.812 1.00 96.25 99 LEU A N 1
ATOM 777 C CA . LEU A 1 99 ? -6.966 -5.262 8.450 1.00 96.25 99 LEU A CA 1
ATOM 778 C C . LEU A 1 99 ? -6.490 -4.447 9.658 1.00 96.25 99 LEU A C 1
ATOM 780 O O . LEU A 1 99 ? -5.760 -4.947 10.522 1.00 96.25 99 LEU A O 1
ATOM 784 N N . LEU A 1 100 ? -6.854 -3.172 9.703 1.00 95.31 100 LEU A N 1
ATOM 785 C CA . LEU A 1 100 ? -6.422 -2.215 10.712 1.00 95.31 100 LEU A CA 1
ATOM 786 C C . LEU A 1 100 ? -7.617 -1.745 11.526 1.00 95.31 100 LEU A C 1
ATOM 788 O O . LEU A 1 100 ? -8.666 -1.450 10.966 1.00 95.31 100 LEU A O 1
ATOM 792 N N . TYR A 1 101 ? -7.398 -1.626 12.829 1.00 96.88 101 TYR A N 1
ATOM 793 C CA . TYR A 1 101 ? -8.258 -0.892 13.741 1.00 96.88 101 TYR A CA 1
ATOM 794 C C . TYR A 1 101 ? -7.400 0.183 14.394 1.00 96.88 101 TYR A C 1
ATOM 796 O O . TYR A 1 101 ? -6.329 -0.131 14.925 1.00 96.88 101 TYR A O 1
ATOM 804 N N . TYR A 1 102 ? -7.850 1.426 14.311 1.00 96.44 102 TYR A N 1
ATOM 805 C CA . TYR A 1 102 ? -7.216 2.577 14.922 1.00 96.44 102 TYR A CA 1
ATOM 806 C C . TYR A 1 102 ? -8.124 3.121 16.022 1.00 96.44 102 TYR A C 1
ATOM 808 O O . TYR A 1 102 ? -9.186 3.673 15.729 1.00 96.44 102 TYR A O 1
ATOM 816 N N . SER A 1 103 ? -7.697 2.949 17.273 1.00 96.50 103 SER A N 1
ATOM 817 C CA . SER A 1 103 ? -8.389 3.494 18.443 1.00 96.50 103 SER A CA 1
ATOM 818 C C . SER A 1 103 ? -8.242 5.016 18.498 1.00 96.50 103 SER A C 1
ATOM 820 O O . SER A 1 103 ? -7.161 5.523 18.187 1.00 96.50 103 SER A O 1
ATOM 822 N N . PRO A 1 104 ? -9.284 5.755 18.902 1.00 95.81 104 PRO A N 1
ATOM 823 C CA . PRO A 1 104 ? -9.211 7.200 19.041 1.00 95.81 104 PRO A CA 1
ATOM 824 C C . PRO A 1 104 ? -8.263 7.612 20.168 1.00 95.81 104 PRO A C 1
ATOM 826 O O . PRO A 1 104 ? -8.049 6.881 21.136 1.00 95.81 104 PRO A O 1
ATOM 829 N N . TYR A 1 105 ? -7.743 8.829 20.061 1.00 95.19 105 TYR A N 1
ATOM 830 C CA . TYR A 1 105 ? -7.100 9.506 21.178 1.00 95.19 105 TYR A CA 1
ATOM 831 C C . TYR A 1 105 ? -8.153 9.969 22.180 1.00 95.19 105 TYR A C 1
ATOM 833 O O . TYR A 1 105 ? -9.205 10.492 21.799 1.00 95.19 105 TYR A O 1
ATOM 841 N N . LYS A 1 106 ? -7.853 9.859 23.475 1.00 95.44 106 LYS A N 1
ATOM 842 C CA . LYS A 1 106 ? -8.697 10.488 24.498 1.00 95.44 106 LYS A CA 1
ATOM 843 C C . LYS A 1 106 ? -8.630 12.006 24.360 1.00 95.44 106 LYS A C 1
ATOM 845 O O . LYS A 1 106 ? -7.612 12.540 23.930 1.00 95.44 106 LYS A O 1
ATOM 850 N N . VAL A 1 107 ? -9.697 12.708 24.737 1.00 93.88 107 VAL A N 1
ATOM 851 C CA . VAL A 1 107 ? -9.790 14.170 24.569 1.00 93.88 107 VAL A CA 1
ATOM 852 C C . VAL A 1 107 ? -8.642 14.889 25.283 1.00 93.88 107 VAL A C 1
ATOM 854 O O . VAL A 1 107 ? -8.024 15.784 24.712 1.00 93.88 107 VAL A O 1
ATOM 857 N N . GLU A 1 108 ? -8.323 14.475 26.507 1.00 94.25 108 GLU A N 1
ATOM 858 C CA . GLU A 1 108 ? -7.255 15.067 27.315 1.00 94.25 108 GLU A CA 1
ATOM 859 C C . GLU A 1 108 ? -5.872 14.782 26.722 1.00 94.25 108 GLU A C 1
ATOM 861 O O . GLU A 1 108 ? -5.047 15.684 26.616 1.00 94.25 108 GLU A O 1
ATOM 866 N N . GLU A 1 109 ? -5.642 13.547 26.272 1.00 92.56 109 GLU A N 1
ATOM 867 C CA . GLU A 1 109 ? -4.398 13.148 25.607 1.00 92.56 109 GLU A CA 1
ATOM 868 C C . GLU A 1 109 ? -4.193 13.926 24.306 1.00 92.56 109 GLU A C 1
ATOM 870 O O . GLU A 1 109 ? -3.110 14.453 24.052 1.00 92.56 109 GLU A O 1
ATOM 875 N N . ALA A 1 110 ? -5.249 14.038 23.499 1.00 91.88 110 ALA A N 1
ATOM 876 C CA . ALA A 1 110 ? -5.202 14.769 22.249 1.00 91.88 110 ALA A CA 1
ATOM 877 C C . ALA A 1 110 ? -4.874 16.243 22.492 1.00 91.88 110 ALA A C 1
ATOM 879 O O . ALA A 1 110 ? -4.014 16.798 21.813 1.00 91.88 110 ALA A O 1
ATOM 880 N N . LYS A 1 111 ? -5.503 16.864 23.496 1.00 91.25 111 LYS A N 1
ATOM 881 C CA . LYS A 1 111 ? -5.216 18.247 23.877 1.00 91.25 111 LYS A CA 1
ATOM 882 C C . LYS A 1 111 ? -3.748 18.439 24.262 1.00 91.25 111 LYS A C 1
ATOM 884 O O . LYS A 1 111 ? -3.102 19.334 23.728 1.00 91.25 111 LYS A O 1
ATOM 889 N N . ASP A 1 112 ? -3.212 17.576 25.121 1.00 90.88 112 ASP A N 1
ATOM 890 C CA . ASP A 1 112 ? -1.818 17.663 25.565 1.00 90.88 112 ASP A CA 1
ATOM 891 C C . ASP A 1 112 ? -0.817 17.512 24.405 1.00 90.88 112 ASP A C 1
ATOM 893 O O . ASP A 1 112 ? 0.250 18.130 24.419 1.00 90.88 112 ASP A O 1
ATOM 897 N N . ILE A 1 113 ? -1.132 16.677 23.410 1.00 89.06 113 ILE A N 1
ATOM 898 C CA . ILE A 1 113 ? -0.313 16.511 22.202 1.00 89.06 113 ILE A CA 1
ATOM 899 C C . ILE A 1 113 ? -0.379 17.772 21.339 1.00 89.06 113 ILE A C 1
ATOM 901 O O . ILE A 1 113 ? 0.657 18.296 20.934 1.00 89.06 113 ILE A O 1
ATOM 905 N N . LEU A 1 114 ? -1.586 18.271 21.074 1.00 87.25 114 LEU A N 1
ATOM 906 C CA . LEU A 1 114 ? -1.793 19.424 20.202 1.00 87.25 114 LEU A CA 1
ATOM 907 C C . LEU A 1 114 ? -1.194 20.709 20.779 1.00 87.25 114 LEU A C 1
ATOM 909 O O . LEU A 1 114 ? -0.537 21.445 20.044 1.00 87.25 114 LEU A O 1
ATOM 913 N N . ASP A 1 115 ? -1.342 20.947 22.084 1.00 86.25 115 ASP A N 1
ATOM 914 C CA . ASP A 1 115 ? -0.765 22.116 22.755 1.00 86.25 115 ASP A CA 1
ATOM 915 C C . ASP A 1 115 ? 0.774 22.135 22.597 1.00 86.25 115 ASP A C 1
ATOM 917 O O . ASP A 1 115 ? 1.359 23.171 22.274 1.00 86.25 115 ASP A O 1
ATOM 921 N N . LYS A 1 116 ? 1.437 20.972 22.711 1.00 84.19 116 LYS A N 1
ATOM 922 C CA . LYS A 1 116 ? 2.894 20.839 22.510 1.00 84.19 116 LYS A CA 1
ATOM 923 C C . LYS A 1 116 ? 3.335 21.029 21.060 1.00 84.19 116 LYS A C 1
ATOM 925 O O . LYS A 1 116 ? 4.435 21.523 20.823 1.00 84.19 116 LYS A O 1
ATOM 930 N N . GLU A 1 117 ? 2.533 20.612 20.085 1.00 80.06 117 GLU A N 1
ATOM 931 C CA . GLU A 1 117 ? 2.868 20.800 18.666 1.00 80.06 117 GLU A CA 1
ATOM 932 C C . GLU A 1 117 ? 2.715 22.262 18.233 1.00 80.06 117 GLU A C 1
ATOM 934 O O . GLU A 1 117 ? 3.561 22.779 17.497 1.00 80.06 117 GLU A O 1
ATOM 939 N N . VAL A 1 118 ? 1.717 22.970 18.775 1.00 76.75 118 VAL A N 1
ATOM 940 C CA . VAL A 1 118 ? 1.570 24.422 18.589 1.00 76.75 118 VAL A CA 1
ATOM 941 C C . VAL A 1 118 ? 2.799 25.167 19.114 1.00 76.75 118 VAL A C 1
ATOM 943 O O . VAL A 1 118 ? 3.307 26.053 18.428 1.00 76.75 118 VAL A O 1
ATOM 946 N N . GLU A 1 119 ? 3.332 24.788 20.280 1.00 74.50 119 GLU A N 1
ATOM 947 C CA . GLU A 1 119 ? 4.567 25.378 20.823 1.00 74.50 119 GLU A CA 1
ATOM 948 C C . GLU A 1 119 ? 5.786 25.173 19.906 1.00 74.50 119 GLU A C 1
ATOM 950 O O . GLU A 1 119 ? 6.659 26.040 19.835 1.00 74.50 119 GLU A O 1
ATOM 955 N N . LYS A 1 120 ? 5.838 24.057 19.167 1.00 71.25 120 LYS A N 1
ATOM 956 C CA . LYS A 1 120 ? 6.897 23.767 18.186 1.00 71.25 120 LYS A CA 1
ATOM 957 C C . LYS A 1 120 ? 6.668 24.430 16.823 1.00 71.25 120 LYS A C 1
ATOM 959 O O . LYS A 1 120 ? 7.556 24.370 15.976 1.00 71.25 120 LYS A O 1
ATOM 964 N N . GLY A 1 121 ? 5.507 25.051 16.600 1.00 61.72 121 GLY A N 1
ATOM 965 C CA . GLY A 1 121 ? 5.136 25.647 15.316 1.00 61.72 121 GLY A CA 1
ATOM 966 C C . GLY A 1 121 ? 4.886 24.624 14.200 1.00 61.72 121 GLY A C 1
ATOM 967 O O . GLY A 1 121 ? 5.059 24.965 13.031 1.00 61.72 121 GLY A O 1
ATOM 968 N N . ILE A 1 122 ? 4.513 23.386 14.546 1.00 60.25 122 ILE A N 1
ATOM 969 C CA . ILE A 1 122 ? 4.236 22.297 13.596 1.00 60.25 122 ILE A CA 1
ATOM 970 C C . ILE A 1 122 ? 2.715 22.168 13.405 1.00 60.25 122 ILE A C 1
ATOM 972 O O . ILE A 1 122 ? 1.946 22.240 14.363 1.00 60.25 122 ILE A O 1
ATOM 976 N N . ASP A 1 123 ? 2.257 21.989 12.163 1.00 61.12 123 ASP A N 1
ATOM 977 C CA . ASP A 1 123 ? 0.831 21.832 11.842 1.00 61.12 123 ASP A CA 1
ATOM 978 C C . ASP A 1 123 ? 0.340 20.407 12.139 1.00 61.12 123 ASP A C 1
ATOM 980 O O . ASP A 1 123 ? 0.634 19.503 11.366 1.00 61.12 123 ASP A O 1
ATOM 984 N N . ASN A 1 124 ? -0.416 20.219 13.232 1.00 59.69 124 ASN A N 1
ATOM 985 C CA . ASN A 1 124 ? -1.287 19.066 13.558 1.00 59.69 124 ASN A CA 1
ATOM 986 C C . ASN A 1 124 ? -0.749 17.635 13.300 1.00 59.69 124 ASN A C 1
ATOM 988 O O . ASN A 1 124 ? -1.511 16.667 13.336 1.00 59.69 124 ASN A O 1
ATOM 992 N N . ASP A 1 125 ? 0.556 17.474 13.104 1.00 69.00 125 ASP A N 1
ATOM 993 C CA . ASP A 1 125 ? 1.230 16.197 12.861 1.00 69.00 125 ASP A CA 1
ATOM 994 C C . ASP A 1 125 ? 1.469 15.407 14.161 1.00 69.00 125 ASP A C 1
ATOM 996 O O . ASP A 1 125 ? 2.065 14.337 14.138 1.00 69.00 125 ASP A O 1
ATOM 1000 N N . GLY A 1 126 ? 0.974 15.888 15.307 1.00 74.38 126 GLY A N 1
ATOM 1001 C CA . GLY A 1 126 ? 1.076 15.181 16.588 1.00 74.38 126 GLY A CA 1
ATOM 1002 C C . GLY A 1 126 ? 0.095 14.017 16.745 1.00 74.38 126 GLY A C 1
ATOM 1003 O O . GLY A 1 126 ? 0.419 13.019 17.388 1.00 74.38 126 GLY A O 1
ATOM 1004 N N . LEU A 1 127 ? -1.105 14.109 16.159 1.00 88.56 127 LEU A N 1
ATOM 1005 C CA . LEU A 1 127 ? -2.132 13.066 16.268 1.00 88.56 127 LEU A CA 1
ATOM 1006 C C . LEU A 1 127 ? -2.063 12.141 15.057 1.00 88.56 127 LEU A C 1
ATOM 1008 O O . LEU A 1 127 ? -2.825 12.298 14.103 1.00 88.56 127 LEU A O 1
ATOM 1012 N N . MET A 1 128 ? -1.149 11.172 15.077 1.00 90.06 128 MET A N 1
ATOM 1013 C CA . MET A 1 128 ? -0.956 10.232 13.970 1.00 90.06 128 MET A CA 1
ATOM 1014 C C . MET A 1 128 ? -1.267 8.799 14.378 1.00 90.06 128 MET A C 1
ATOM 1016 O O . MET A 1 128 ? -0.517 8.149 15.100 1.00 90.06 128 MET A O 1
ATOM 1020 N N . TRP A 1 129 ? -2.333 8.258 13.798 1.00 92.81 129 TRP A N 1
ATOM 1021 C CA . TRP A 1 129 ? -2.591 6.822 13.798 1.00 92.81 129 TRP A CA 1
ATOM 1022 C C . TRP A 1 129 ? -1.546 6.046 13.003 1.00 92.81 129 TRP A C 1
ATOM 1024 O O . TRP A 1 129 ? -1.218 4.906 13.333 1.00 92.81 129 TRP A O 1
ATOM 1034 N N . ASN A 1 130 ? -1.032 6.659 11.940 1.00 90.81 130 ASN A N 1
ATOM 1035 C CA . ASN A 1 130 ? 0.100 6.144 11.196 1.00 90.81 130 ASN A CA 1
ATOM 1036 C C . ASN A 1 130 ? 0.950 7.318 10.716 1.00 90.81 130 ASN A C 1
ATOM 1038 O O . ASN A 1 130 ? 0.424 8.221 10.062 1.00 90.81 130 ASN A O 1
ATOM 1042 N N . GLY A 1 131 ? 2.238 7.301 11.053 1.00 89.56 131 GLY A N 1
ATOM 1043 C CA . GLY A 1 131 ? 3.176 8.356 10.677 1.00 89.56 131 GLY A CA 1
ATOM 1044 C C . GLY A 1 131 ? 3.363 8.467 9.165 1.00 89.56 131 GLY A C 1
ATOM 1045 O O . GLY A 1 131 ? 2.894 7.622 8.401 1.00 89.56 131 GLY A O 1
ATOM 1046 N N . TRP A 1 132 ? 4.052 9.512 8.720 1.00 87.94 132 TRP A N 1
ATOM 1047 C CA . TRP A 1 132 ? 4.443 9.651 7.320 1.00 87.94 132 TRP A CA 1
ATOM 1048 C C . TRP A 1 132 ? 5.384 8.521 6.885 1.00 87.94 132 TRP A C 1
ATOM 1050 O O . TRP A 1 132 ? 6.361 8.220 7.567 1.00 87.94 132 TRP A O 1
ATOM 1060 N N . HIS A 1 133 ? 5.073 7.873 5.763 1.00 88.25 133 HIS A N 1
ATOM 1061 C CA . HIS A 1 133 ? 5.844 6.748 5.228 1.00 88.25 133 HIS A CA 1
ATOM 1062 C C . HIS A 1 133 ? 5.633 6.572 3.718 1.00 88.25 133 HIS A C 1
ATOM 1064 O O . HIS A 1 133 ? 4.782 7.225 3.106 1.00 88.25 133 HIS A O 1
ATOM 1070 N N . LEU A 1 134 ? 6.426 5.671 3.133 1.00 87.81 134 LEU A N 1
ATOM 1071 C CA . LEU A 1 134 ? 6.211 5.089 1.811 1.00 87.81 134 LEU A CA 1
ATOM 1072 C C . LEU A 1 134 ? 5.888 3.608 1.955 1.00 87.81 134 LEU A C 1
ATOM 1074 O O . LEU A 1 134 ? 6.351 2.942 2.883 1.00 87.81 134 LEU A O 1
ATOM 1078 N N . ASP A 1 135 ? 5.150 3.091 0.981 1.00 88.88 135 ASP A N 1
ATOM 1079 C CA . ASP A 1 135 ? 5.029 1.653 0.801 1.00 88.88 135 ASP A CA 1
ATOM 1080 C C . ASP A 1 135 ? 6.253 1.130 0.050 1.00 88.88 135 ASP A C 1
ATOM 1082 O O . ASP A 1 135 ? 6.641 1.679 -0.980 1.00 88.88 135 ASP A O 1
ATOM 1086 N N . SER A 1 136 ? 6.842 0.035 0.523 1.00 85.00 136 SER A N 1
ATOM 1087 C CA . SER A 1 136 ? 8.078 -0.500 -0.056 1.00 85.00 136 SER A CA 1
ATOM 1088 C C . SER A 1 136 ? 7.862 -1.300 -1.348 1.00 85.00 136 SER A C 1
ATOM 1090 O O . SER A 1 136 ? 8.736 -1.316 -2.212 1.00 85.00 136 SER A O 1
ATOM 1092 N N . GLY A 1 137 ? 6.710 -1.965 -1.488 1.00 88.81 137 GLY A N 1
ATOM 1093 C CA . GLY A 1 137 ? 6.427 -2.953 -2.537 1.00 88.81 137 GLY A CA 1
ATOM 1094 C C . GLY A 1 137 ? 6.186 -2.387 -3.943 1.00 88.81 137 GLY A C 1
ATOM 1095 O O . GLY A 1 137 ? 6.632 -1.299 -4.307 1.00 88.81 137 GLY A O 1
ATOM 1096 N N . PHE A 1 138 ? 5.459 -3.138 -4.775 1.00 94.75 138 PHE A N 1
ATOM 1097 C CA . PHE A 1 138 ? 5.048 -2.644 -6.089 1.00 94.75 138 PHE A CA 1
ATOM 1098 C C . PHE A 1 138 ? 3.860 -1.694 -5.987 1.00 94.75 138 PHE A C 1
ATOM 1100 O O . PHE A 1 138 ? 3.912 -0.553 -6.447 1.00 94.75 138 PHE A O 1
ATOM 1107 N N . LEU A 1 139 ? 2.764 -2.212 -5.443 1.00 97.69 139 LEU A N 1
ATOM 1108 C CA . LEU A 1 139 ? 1.458 -1.575 -5.449 1.00 97.69 139 LEU A CA 1
ATOM 1109 C C . LEU A 1 139 ? 0.738 -1.897 -4.145 1.00 97.69 139 LEU A C 1
ATOM 1111 O O . LEU A 1 139 ? 0.766 -3.041 -3.688 1.00 97.69 139 LEU A O 1
ATOM 1115 N N . THR A 1 140 ? 0.015 -0.916 -3.625 1.00 97.69 140 THR A N 1
ATOM 1116 C CA . THR A 1 140 ? -0.903 -1.096 -2.502 1.00 97.69 140 THR A CA 1
ATOM 1117 C C . THR A 1 140 ? -2.294 -0.687 -2.937 1.00 97.69 140 THR A C 1
ATOM 1119 O O . THR A 1 140 ? -2.479 0.407 -3.464 1.00 97.69 140 THR A O 1
ATOM 1122 N N . ALA A 1 141 ? -3.279 -1.550 -2.711 1.00 97.75 141 ALA A N 1
ATOM 1123 C CA . ALA A 1 141 ? -4.683 -1.179 -2.792 1.00 97.75 141 ALA A CA 1
ATOM 1124 C C . ALA A 1 141 ? -5.208 -0.875 -1.386 1.00 97.75 141 ALA A C 1
ATOM 1126 O O . ALA A 1 141 ? -4.912 -1.612 -0.446 1.00 97.75 141 ALA A O 1
ATOM 1127 N N . LEU A 1 142 ? -6.021 0.166 -1.248 1.00 96.12 142 LEU A N 1
ATOM 1128 C CA . LEU A 1 142 ? -6.678 0.550 -0.003 1.00 96.12 142 LEU A CA 1
ATOM 1129 C C . LEU A 1 142 ? -8.191 0.588 -0.226 1.00 96.12 142 LEU A C 1
ATOM 1131 O O . LEU A 1 142 ? -8.667 1.241 -1.156 1.00 96.12 142 LEU A O 1
ATOM 1135 N N . ALA A 1 143 ? -8.942 -0.132 0.603 1.00 93.56 143 ALA A N 1
ATOM 1136 C CA . ALA A 1 143 ? -10.393 -0.002 0.638 1.00 93.56 143 ALA A CA 1
ATOM 1137 C C . ALA A 1 143 ? -10.793 1.355 1.242 1.00 93.56 143 ALA A C 1
ATOM 1139 O O . ALA A 1 143 ? -9.999 1.984 1.941 1.00 93.56 143 ALA A O 1
ATOM 1140 N N . GLY A 1 144 ? -12.022 1.801 0.982 1.00 88.44 144 GLY A N 1
ATOM 1141 C CA . GLY A 1 144 ? -12.566 2.994 1.627 1.00 88.44 144 GLY A CA 1
ATOM 1142 C C . GLY A 1 144 ? -12.612 2.866 3.153 1.00 88.44 144 GLY A C 1
ATOM 1143 O O . GLY A 1 144 ? -12.753 1.770 3.701 1.00 88.44 144 GLY A O 1
ATOM 1144 N N . ASP A 1 145 ? -12.500 4.005 3.828 1.00 90.00 145 ASP A N 1
ATOM 1145 C CA . ASP A 1 145 ? -12.464 4.064 5.286 1.00 90.00 145 ASP A CA 1
ATOM 1146 C C . ASP A 1 145 ? -13.829 3.761 5.900 1.00 90.00 145 ASP A C 1
ATOM 1148 O O . ASP A 1 145 ? -14.863 4.251 5.439 1.00 90.00 145 ASP A O 1
ATOM 1152 N N . ILE A 1 146 ? -13.821 2.993 6.989 1.00 94.69 146 ILE A N 1
ATOM 1153 C CA . ILE A 1 146 ? -14.989 2.822 7.848 1.00 94.69 146 ILE A CA 1
ATOM 1154 C C . ILE A 1 146 ? -14.679 3.482 9.180 1.00 94.69 146 ILE A C 1
ATOM 1156 O O . ILE A 1 146 ? -13.721 3.127 9.861 1.00 94.69 146 ILE A O 1
ATOM 1160 N N . TYR A 1 147 ? -15.514 4.437 9.553 1.00 96.38 147 TYR A N 1
ATOM 1161 C CA . TYR A 1 147 ? -15.461 5.098 10.842 1.00 96.38 147 TYR A CA 1
ATOM 1162 C C . TYR A 1 147 ? -16.491 4.468 11.774 1.00 96.38 147 TYR A C 1
ATOM 1164 O O . TYR A 1 147 ? -17.604 4.145 11.350 1.00 96.38 147 TYR A O 1
ATOM 1172 N N . VAL A 1 148 ? -16.103 4.252 13.028 1.00 97.44 148 VAL A N 1
ATOM 1173 C CA . VAL A 1 148 ? -16.973 3.651 14.046 1.00 97.44 148 VAL A CA 1
ATOM 1174 C C . VAL A 1 148 ? -16.851 4.399 15.368 1.00 97.44 148 VAL A C 1
ATOM 1176 O O . VAL A 1 148 ? -15.829 5.033 15.635 1.00 97.44 148 VAL A O 1
ATOM 1179 N N . ASN A 1 149 ? -17.895 4.322 16.187 1.00 97.25 149 ASN A N 1
ATOM 1180 C CA . ASN A 1 149 ? -17.820 4.704 17.589 1.00 97.25 149 ASN A CA 1
ATOM 1181 C C . ASN A 1 149 ? -17.073 3.602 18.364 1.00 97.2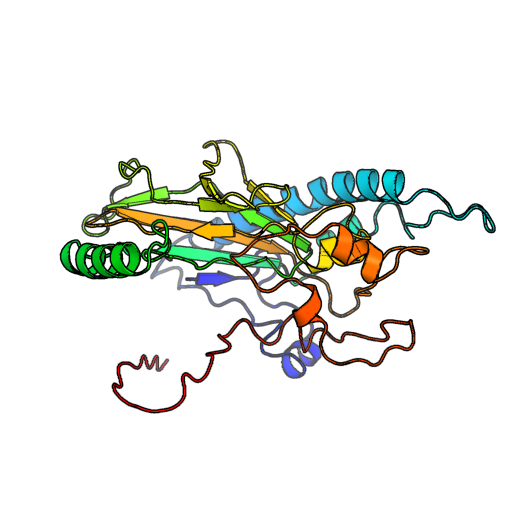5 149 ASN A C 1
ATOM 1183 O O . ASN A 1 149 ? -17.516 2.458 18.376 1.00 97.25 149 ASN A O 1
ATOM 1187 N N . ASP A 1 150 ? -15.950 3.940 18.997 1.00 96.75 150 ASP A N 1
ATOM 1188 C CA . ASP A 1 150 ? -15.063 3.000 19.706 1.00 96.75 150 ASP A CA 1
ATOM 1189 C C . ASP A 1 150 ? -15.744 2.286 20.887 1.00 96.75 150 ASP A C 1
ATOM 1191 O O . ASP A 1 150 ? -15.372 1.169 21.234 1.00 96.75 150 ASP A O 1
ATOM 1195 N N . GLU A 1 151 ? -16.763 2.904 21.488 1.00 96.06 151 GLU A N 1
ATOM 1196 C CA . GLU A 1 151 ? -17.468 2.351 22.647 1.00 96.06 151 GLU A CA 1
ATOM 1197 C C . GLU A 1 151 ? -18.618 1.424 22.242 1.00 96.06 151 GLU A C 1
ATOM 1199 O O . GLU A 1 151 ? -18.840 0.397 22.884 1.00 96.06 151 GLU A O 1
ATOM 1204 N N . THR A 1 152 ? -19.369 1.786 21.196 1.00 96.88 152 THR A N 1
ATOM 1205 C CA . THR A 1 152 ? -20.567 1.032 20.780 1.00 96.88 152 THR A CA 1
ATOM 1206 C C . THR A 1 152 ? -20.314 0.078 19.617 1.00 96.88 152 THR A C 1
ATOM 1208 O O . THR A 1 152 ? -21.058 -0.883 19.441 1.00 96.88 152 THR A O 1
ATOM 1211 N N . GLY A 1 153 ? -19.272 0.326 18.821 1.00 95.12 153 GLY A N 1
ATOM 1212 C CA . GLY A 1 153 ? -18.988 -0.381 17.572 1.00 95.12 153 GLY A CA 1
ATOM 1213 C C . GLY A 1 153 ? -19.857 0.059 16.388 1.00 95.12 153 GLY A C 1
ATOM 1214 O O . GLY A 1 153 ? -19.710 -0.485 15.292 1.00 95.12 153 GLY A O 1
ATOM 1215 N N . ASP A 1 154 ? -20.749 1.036 16.572 1.00 97.12 154 ASP A N 1
ATOM 1216 C CA . ASP A 1 154 ? -21.643 1.494 15.510 1.00 97.12 154 ASP A CA 1
ATOM 1217 C C . ASP A 1 154 ? -20.879 2.255 14.430 1.00 97.12 154 ASP A C 1
ATOM 1219 O O . ASP A 1 154 ? -20.014 3.083 14.721 1.00 97.12 154 ASP A O 1
ATOM 1223 N N . LYS A 1 155 ? -21.242 2.023 13.165 1.00 96.75 155 LYS A N 1
ATOM 1224 C CA . LYS A 1 155 ? -20.727 2.814 12.045 1.00 96.75 155 LYS A CA 1
ATOM 1225 C C . LYS A 1 155 ? -21.209 4.261 12.164 1.00 96.75 155 LYS A C 1
ATOM 1227 O O . LYS A 1 155 ? -22.405 4.504 12.308 1.00 96.75 155 LYS A O 1
ATOM 1232 N N . VAL A 1 156 ? -20.284 5.204 12.020 1.00 95.69 156 VAL A N 1
ATOM 1233 C CA 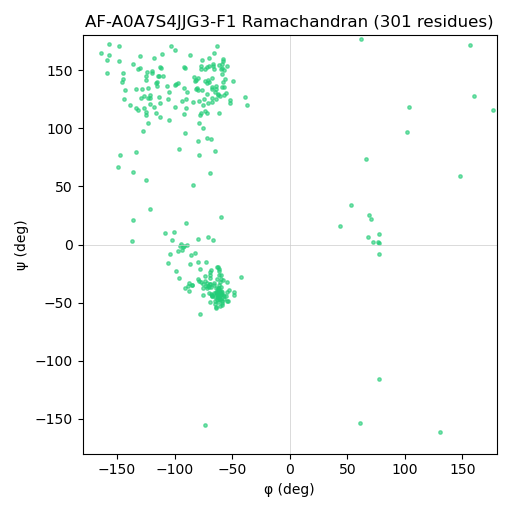. VAL A 1 156 ? -20.548 6.648 12.054 1.00 95.69 156 VAL A CA 1
ATOM 1234 C C . VAL A 1 156 ? -19.906 7.339 10.853 1.00 95.69 156 VAL A C 1
ATOM 1236 O O . VAL A 1 156 ? -19.016 6.781 10.208 1.00 95.69 156 VAL A O 1
ATOM 1239 N N . ASP A 1 157 ? -20.352 8.555 10.554 1.00 93.31 157 ASP A N 1
ATOM 1240 C CA . ASP A 1 157 ? -19.616 9.448 9.662 1.00 93.31 157 ASP A CA 1
ATOM 1241 C C . ASP A 1 157 ? -18.434 10.072 10.415 1.00 93.31 157 ASP A C 1
ATOM 1243 O O . ASP A 1 157 ? -18.493 10.245 11.630 1.00 93.31 157 ASP A O 1
ATOM 1247 N N . CYS A 1 158 ? -17.363 10.413 9.697 1.00 89.88 158 CYS A N 1
ATOM 1248 C CA . CYS A 1 158 ? -16.246 11.149 10.284 1.00 89.88 158 CYS A CA 1
ATOM 1249 C C . CYS A 1 158 ? -16.621 12.627 10.417 1.00 89.88 158 CYS A C 1
ATOM 1251 O O . CYS A 1 158 ? -16.739 13.323 9.406 1.00 89.88 158 CYS A O 1
ATOM 1253 N N . ASP A 1 159 ? -16.790 13.101 11.648 1.00 86.94 159 ASP A N 1
ATOM 1254 C CA . ASP A 1 159 ? -17.129 14.493 11.967 1.00 86.94 159 ASP A CA 1
ATOM 1255 C C . ASP A 1 159 ? -15.896 15.388 12.205 1.00 86.94 159 ASP A C 1
ATOM 1257 O O . ASP A 1 159 ? -16.022 16.595 12.419 1.00 86.94 159 ASP A O 1
ATOM 1261 N N . GLN A 1 160 ? -14.693 14.809 12.126 1.00 88.06 160 GLN A N 1
ATOM 1262 C CA . GLN A 1 160 ? -13.418 15.484 12.359 1.00 88.06 160 GLN A CA 1
ATOM 1263 C C . GLN A 1 160 ? -12.674 15.759 11.046 1.00 88.06 160 GLN A C 1
ATOM 1265 O O . GLN A 1 160 ? -12.079 14.876 10.416 1.00 88.06 160 GLN A O 1
ATOM 1270 N N . ASP A 1 161 ? -12.653 17.033 10.648 1.00 87.56 161 ASP A N 1
ATOM 1271 C CA . ASP A 1 161 ? -12.055 17.485 9.386 1.00 87.56 161 ASP A CA 1
ATOM 1272 C C . ASP A 1 161 ? -10.568 17.130 9.248 1.00 87.56 161 ASP A C 1
ATOM 1274 O O . ASP A 1 161 ? -10.108 16.852 8.138 1.00 87.56 161 ASP A O 1
ATOM 1278 N N . SER A 1 162 ? -9.818 17.065 10.350 1.00 88.88 162 SER A N 1
ATOM 1279 C CA . SER A 1 162 ? -8.386 16.739 10.358 1.00 88.88 162 SER A CA 1
ATOM 1280 C C . SER A 1 162 ? -8.070 15.237 10.391 1.00 88.88 162 SER A C 1
ATOM 1282 O O . SER A 1 162 ? -6.912 14.859 10.222 1.00 88.88 162 SER A O 1
ATOM 1284 N N . THR A 1 163 ? -9.066 14.370 10.589 1.00 93.12 163 THR A N 1
ATOM 1285 C CA . THR A 1 163 ? -8.874 12.922 10.768 1.00 93.12 163 THR A CA 1
ATOM 1286 C C . THR A 1 163 ? -8.963 12.174 9.442 1.00 93.12 163 THR A C 1
ATOM 1288 O O . THR A 1 163 ? -9.907 12.371 8.676 1.00 93.12 163 THR A O 1
ATOM 1291 N N . GLY A 1 164 ? -8.036 11.248 9.187 1.00 94.06 164 GLY A N 1
ATOM 1292 C CA . GLY A 1 164 ? -8.069 10.366 8.016 1.00 94.06 164 GLY A CA 1
ATOM 1293 C C . GLY A 1 164 ? -6.760 10.318 7.235 1.00 94.06 164 GLY A C 1
ATOM 1294 O O . GLY A 1 164 ? -5.697 10.645 7.758 1.00 94.06 164 GLY A O 1
ATOM 1295 N N . LEU A 1 165 ? -6.844 9.861 5.985 1.00 94.12 165 LEU A N 1
ATOM 1296 C CA . LEU A 1 165 ? -5.701 9.680 5.090 1.00 94.12 165 LEU A CA 1
ATOM 1297 C C . LEU A 1 165 ? -5.209 11.016 4.515 1.00 94.12 165 LEU A C 1
ATOM 1299 O O . LEU A 1 165 ? -5.996 11.793 3.972 1.00 94.12 165 LEU A O 1
ATOM 1303 N N . TYR A 1 166 ? -3.896 11.236 4.561 1.00 93.06 166 TYR A N 1
ATOM 1304 C CA . TYR A 1 166 ? -3.217 12.362 3.925 1.00 93.06 166 TYR A CA 1
ATOM 1305 C C . TYR A 1 166 ? -2.109 11.866 3.001 1.00 93.06 166 TYR A C 1
ATOM 1307 O O . TYR A 1 166 ? -1.431 10.888 3.308 1.00 93.06 166 TYR A O 1
ATOM 1315 N N . ILE A 1 167 ? -1.911 12.570 1.888 1.00 91.62 167 ILE A N 1
ATOM 1316 C CA . ILE A 1 167 ? -0.802 12.347 0.954 1.00 91.62 167 ILE A CA 1
ATOM 1317 C C . ILE A 1 167 ? -0.000 13.633 0.771 1.00 91.62 167 ILE A C 1
ATOM 1319 O O . ILE A 1 167 ? -0.567 14.727 0.799 1.00 91.62 167 ILE A O 1
ATOM 1323 N N . ALA A 1 168 ? 1.299 13.512 0.530 1.00 88.88 168 ALA A N 1
ATOM 1324 C CA . ALA A 1 168 ? 2.129 14.626 0.094 1.00 88.88 168 ALA A CA 1
ATOM 1325 C C . ALA A 1 168 ? 1.913 14.865 -1.407 1.00 88.88 168 ALA A C 1
ATOM 1327 O O . ALA A 1 168 ? 2.061 13.962 -2.230 1.00 88.88 168 ALA A O 1
ATOM 1328 N N . THR A 1 169 ? 1.529 16.080 -1.786 1.00 83.94 169 THR A N 1
ATOM 1329 C CA . THR A 1 169 ? 1.314 16.424 -3.200 1.00 83.94 169 THR A CA 1
ATOM 1330 C C . THR A 1 169 ? 2.633 16.556 -3.966 1.00 83.94 169 THR A C 1
ATOM 1332 O O . THR A 1 169 ? 3.665 16.918 -3.409 1.00 83.94 169 THR A O 1
ATOM 1335 N N . HIS A 1 170 ? 2.610 16.280 -5.274 1.00 71.25 170 HIS A N 1
ATOM 1336 C CA . HIS A 1 170 ? 3.782 16.451 -6.136 1.00 71.25 170 HIS A CA 1
ATOM 1337 C C . HIS A 1 170 ? 4.088 17.947 -6.353 1.00 71.25 170 HIS A C 1
ATOM 1339 O O . HIS A 1 170 ? 3.244 18.680 -6.869 1.00 71.25 170 HIS A O 1
ATOM 1345 N N . GLY A 1 171 ? 5.295 18.394 -5.990 1.00 63.59 171 GLY A N 1
ATOM 1346 C CA . GLY A 1 171 ? 5.778 19.774 -6.143 1.00 63.59 171 GLY A CA 1
ATOM 1347 C C . GLY A 1 171 ? 6.909 20.092 -5.158 1.00 63.59 171 GLY A C 1
ATOM 1348 O O . GLY A 1 171 ? 7.171 19.297 -4.264 1.00 63.59 171 GLY A O 1
ATOM 1349 N N . SER A 1 172 ? 7.557 21.253 -5.290 1.00 52.62 172 SER A N 1
ATOM 1350 C CA . S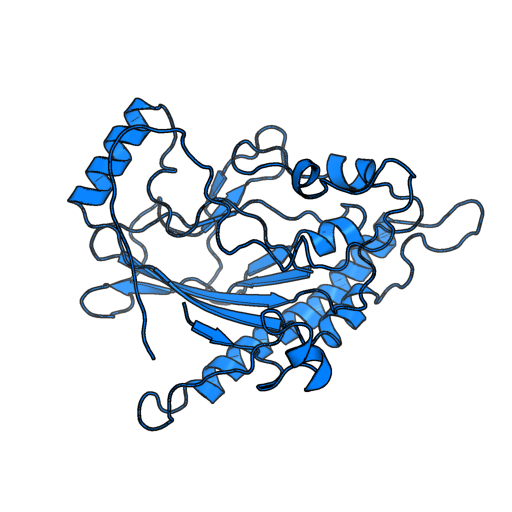ER A 1 172 ? 8.756 21.657 -4.521 1.00 52.62 172 SER A CA 1
ATOM 1351 C C . SER A 1 172 ? 8.545 21.882 -3.013 1.00 52.62 172 SER A C 1
ATOM 1353 O O . SER A 1 172 ? 9.453 22.344 -2.335 1.00 52.62 172 SER A O 1
ATOM 1355 N N . SER A 1 173 ? 7.345 21.634 -2.484 1.00 63.00 173 SER A N 1
ATOM 1356 C CA . SER A 1 173 ? 7.048 21.773 -1.051 1.00 63.00 173 SER A CA 1
ATOM 1357 C C . SER A 1 173 ? 6.211 20.630 -0.473 1.00 63.00 173 SER A C 1
ATOM 1359 O O . SER A 1 173 ? 5.814 20.714 0.682 1.00 63.00 173 SER A O 1
ATOM 1361 N N . GLY A 1 174 ? 5.885 19.599 -1.266 1.00 68.19 174 GLY A N 1
ATOM 1362 C CA . GLY A 1 174 ? 5.265 18.374 -0.757 1.00 68.19 174 GLY A CA 1
ATOM 1363 C C . GLY A 1 174 ? 3.990 18.547 0.077 1.00 68.19 174 GLY A C 1
ATOM 1364 O O . GLY A 1 174 ? 3.809 17.785 1.008 1.00 68.19 174 GLY A O 1
ATOM 1365 N N . VAL A 1 175 ? 3.109 19.520 -0.193 1.00 83.38 175 VAL A N 1
ATOM 1366 C CA . VAL A 1 175 ? 2.012 19.888 0.734 1.00 83.38 175 VAL A CA 1
ATOM 1367 C C . VAL A 1 175 ? 1.103 18.697 1.058 1.00 83.38 175 VAL A C 1
ATOM 1369 O O . VAL A 1 175 ? 0.590 18.052 0.136 1.00 83.38 175 VAL A O 1
ATOM 1372 N N . ALA A 1 176 ? 0.861 18.449 2.350 1.00 88.19 176 ALA A N 1
ATOM 1373 C CA . ALA A 1 176 ? -0.092 17.452 2.823 1.00 88.19 176 ALA A CA 1
ATOM 1374 C C . ALA A 1 176 ? -1.527 17.776 2.383 1.00 88.19 176 ALA A C 1
ATOM 1376 O O . ALA A 1 176 ? -2.050 18.866 2.616 1.00 88.19 176 ALA A O 1
ATOM 1377 N N . LYS A 1 177 ? -2.198 16.796 1.781 1.00 90.62 177 LYS A N 1
ATOM 1378 C CA . LYS A 1 177 ? -3.587 16.897 1.343 1.00 90.62 177 LYS A CA 1
ATOM 1379 C C . LYS A 1 177 ? -4.388 15.709 1.851 1.00 90.62 177 LYS A C 1
ATOM 1381 O O . LYS A 1 177 ? -4.026 14.567 1.577 1.00 90.62 177 LYS A O 1
ATOM 1386 N N . LYS A 1 178 ? -5.501 15.989 2.534 1.00 92.19 178 LYS A N 1
ATOM 1387 C CA . LYS A 1 178 ? -6.473 14.966 2.931 1.00 92.19 178 LYS A CA 1
ATOM 1388 C C . LYS A 1 178 ? -7.102 14.334 1.691 1.00 92.19 178 LYS A C 1
ATOM 1390 O O . LYS A 1 178 ? -7.478 15.045 0.754 1.00 92.19 178 LYS A O 1
ATOM 1395 N N . VAL A 1 179 ? -7.236 13.013 1.695 1.00 91.38 179 VAL A N 1
ATOM 1396 C CA . VAL A 1 179 ? -7.844 12.240 0.610 1.00 91.38 179 VAL A CA 1
ATOM 1397 C C . VAL A 1 179 ? -8.995 11.416 1.161 1.00 91.38 179 VAL A C 1
ATOM 1399 O O . VAL A 1 179 ? -8.855 10.736 2.172 1.00 91.38 179 VAL A O 1
ATOM 1402 N N . THR A 1 180 ? -10.115 11.441 0.446 1.00 91.38 180 THR A N 1
ATOM 1403 C CA . THR A 1 180 ? -11.262 10.570 0.701 1.00 91.38 180 THR A CA 1
ATOM 1404 C C . THR A 1 180 ? -11.414 9.621 -0.477 1.00 91.38 180 THR A C 1
ATOM 1406 O O . THR A 1 180 ? -11.485 10.066 -1.623 1.00 91.38 180 THR A O 1
ATOM 1409 N N . ILE A 1 181 ? -11.468 8.320 -0.199 1.00 91.69 181 ILE A N 1
ATOM 1410 C CA . ILE A 1 181 ? -11.771 7.299 -1.206 1.00 91.69 181 ILE A CA 1
ATOM 1411 C C . ILE A 1 181 ? -13.301 7.202 -1.319 1.00 91.69 181 ILE A C 1
ATOM 1413 O O . ILE A 1 181 ? -13.954 6.962 -0.301 1.00 91.69 181 ILE A O 1
ATOM 1417 N N . PRO A 1 182 ? -13.894 7.405 -2.510 1.00 91.19 182 PRO A N 1
ATOM 1418 C CA . PRO A 1 182 ? -15.329 7.215 -2.707 1.00 91.19 182 PRO A CA 1
ATOM 1419 C C . PRO A 1 182 ? -15.781 5.797 -2.336 1.00 91.19 182 PRO A C 1
ATOM 1421 O O . PRO A 1 182 ? -15.020 4.843 -2.478 1.00 91.19 182 PRO A O 1
ATOM 1424 N N . ALA A 1 183 ? -17.029 5.650 -1.888 1.00 84.75 183 ALA A N 1
ATOM 1425 C CA . ALA A 1 183 ? -17.550 4.386 -1.354 1.00 84.75 183 ALA A CA 1
ATOM 1426 C C . ALA A 1 183 ? -17.511 3.207 -2.348 1.00 84.75 183 ALA A C 1
ATOM 1428 O O . ALA A 1 183 ? -17.463 2.052 -1.934 1.00 84.75 183 ALA A O 1
ATOM 1429 N N . ASP A 1 184 ? -17.541 3.493 -3.647 1.00 88.12 184 ASP A N 1
ATOM 1430 C CA . ASP A 1 184 ? -17.502 2.534 -4.753 1.00 88.12 184 ASP A CA 1
ATOM 1431 C C . ASP A 1 184 ? -16.109 2.406 -5.398 1.00 88.12 184 ASP A C 1
ATOM 1433 O O . ASP A 1 184 ? -15.957 1.785 -6.451 1.00 88.12 184 ASP A O 1
ATOM 1437 N N . CYS A 1 185 ? -15.083 2.984 -4.771 1.00 92.88 185 CYS A N 1
ATOM 1438 C CA . CYS A 1 185 ? -13.712 2.996 -5.261 1.00 92.88 185 CYS A CA 1
ATOM 1439 C C . CYS A 1 185 ? -12.752 2.269 -4.311 1.00 92.88 185 CYS A C 1
ATOM 1441 O O . CYS A 1 185 ? -12.989 2.123 -3.113 1.00 92.88 185 CYS A O 1
ATOM 1443 N N . ILE A 1 186 ? -11.602 1.878 -4.859 1.00 94.56 186 ILE A N 1
ATOM 1444 C CA . ILE A 1 186 ? -10.397 1.564 -4.086 1.00 94.56 186 ILE A CA 1
ATOM 1445 C C . ILE A 1 186 ? -9.328 2.610 -4.403 1.00 94.56 186 ILE A C 1
ATOM 1447 O O . ILE A 1 186 ? -9.223 3.077 -5.539 1.00 94.56 186 ILE A O 1
ATOM 1451 N N . GLY A 1 187 ? -8.524 2.973 -3.409 1.00 95.25 187 GLY A N 1
ATOM 1452 C CA . GLY A 1 187 ? -7.296 3.734 -3.622 1.00 95.25 187 GLY A CA 1
ATOM 1453 C C . GLY A 1 187 ? -6.179 2.806 -4.091 1.00 95.25 187 GLY A C 1
ATOM 1454 O O . GLY A 1 187 ? -6.101 1.669 -3.631 1.00 95.25 187 GLY A O 1
ATOM 1455 N N . ILE A 1 188 ? -5.312 3.272 -4.992 1.00 96.69 188 ILE A N 1
ATOM 1456 C CA . ILE A 1 188 ? -4.094 2.550 -5.383 1.00 96.69 188 ILE A CA 1
ATOM 1457 C C . ILE A 1 188 ? -2.896 3.482 -5.222 1.00 96.69 188 ILE A C 1
ATOM 1459 O O . ILE A 1 188 ? -2.892 4.585 -5.765 1.00 96.69 188 ILE A O 1
ATOM 1463 N N . GLN A 1 189 ? -1.884 3.010 -4.502 1.00 93.56 189 GLN A N 1
ATOM 1464 C CA . GLN A 1 189 ? -0.633 3.709 -4.244 1.00 93.56 189 GLN A CA 1
ATOM 1465 C C . GLN A 1 189 ? 0.530 2.943 -4.887 1.00 93.56 189 GLN A C 1
ATOM 1467 O O . GLN A 1 189 ? 0.572 1.710 -4.863 1.00 93.56 189 GLN A O 1
ATOM 1472 N N . PHE A 1 190 ? 1.476 3.676 -5.477 1.00 95.81 190 PHE A N 1
ATOM 1473 C CA . PHE A 1 190 ? 2.742 3.116 -5.953 1.00 95.81 190 PHE A CA 1
ATOM 1474 C C . PHE A 1 190 ? 3.731 2.988 -4.796 1.00 95.81 190 PHE A C 1
ATOM 1476 O O . PHE A 1 190 ? 3.806 3.900 -3.968 1.00 95.81 190 PHE A O 1
ATOM 1483 N N . GLY A 1 191 ? 4.498 1.897 -4.779 1.00 93.44 191 GLY A N 1
ATOM 1484 C CA . GLY A 1 191 ? 5.573 1.684 -3.813 1.00 93.44 191 GLY A CA 1
ATOM 1485 C C . GLY A 1 191 ? 6.979 1.920 -4.373 1.00 93.44 191 GLY A C 1
ATOM 1486 O O . GLY A 1 191 ? 7.181 2.115 -5.577 1.00 93.44 191 GLY A O 1
ATOM 1487 N N . GLU A 1 192 ? 7.964 1.923 -3.478 1.00 90.25 192 GLU A N 1
ATOM 1488 C CA . GLU A 1 192 ? 9.361 2.273 -3.758 1.00 90.25 192 GLU A CA 1
ATOM 1489 C C . GLU A 1 192 ? 10.013 1.337 -4.780 1.00 90.25 192 GLU A C 1
ATOM 1491 O O . GLU A 1 192 ? 10.690 1.798 -5.704 1.00 90.25 192 GLU A O 1
ATOM 1496 N N . ILE A 1 193 ? 9.769 0.026 -4.680 1.00 91.38 193 ILE A N 1
ATOM 1497 C CA . ILE A 1 193 ? 10.303 -0.941 -5.645 1.00 91.38 193 ILE A CA 1
ATOM 1498 C C . ILE A 1 193 ? 9.779 -0.646 -7.054 1.00 91.38 193 ILE A C 1
ATOM 1500 O O . ILE A 1 193 ? 10.540 -0.723 -8.022 1.00 91.38 193 ILE A O 1
ATOM 1504 N N . LEU A 1 194 ? 8.503 -0.277 -7.199 1.00 94.88 194 LEU A N 1
ATOM 1505 C CA . LEU A 1 194 ? 7.956 0.096 -8.503 1.00 94.88 194 LEU A CA 1
ATOM 1506 C C . LEU A 1 194 ? 8.516 1.434 -9.001 1.00 94.88 194 LEU A C 1
ATOM 1508 O O . LEU A 1 194 ? 8.787 1.572 -10.197 1.00 94.88 194 LEU A O 1
ATOM 1512 N N . GLN A 1 195 ? 8.746 2.405 -8.117 1.00 93.81 195 GLN A N 1
ATOM 1513 C CA . GLN A 1 195 ? 9.425 3.642 -8.500 1.00 93.81 195 GLN A CA 1
ATOM 1514 C C . GLN A 1 195 ? 10.810 3.348 -9.093 1.00 93.81 195 GLN A C 1
ATOM 1516 O O . GLN A 1 195 ? 11.146 3.860 -10.161 1.00 93.81 195 GLN A O 1
ATOM 1521 N N . ILE A 1 196 ? 11.581 2.457 -8.469 1.00 90.50 196 ILE A N 1
ATOM 1522 C CA . ILE A 1 196 ? 12.884 2.025 -8.987 1.00 90.50 196 ILE A CA 1
ATOM 1523 C C . ILE A 1 196 ? 12.714 1.296 -10.321 1.00 90.50 196 ILE A C 1
ATOM 1525 O O . ILE A 1 196 ? 13.291 1.710 -11.325 1.00 90.50 196 ILE A O 1
ATOM 1529 N N . ALA A 1 197 ? 11.877 0.257 -10.363 1.00 92.00 197 ALA A N 1
ATOM 1530 C CA . ALA A 1 197 ? 11.687 -0.596 -11.539 1.00 92.00 197 ALA A CA 1
ATOM 1531 C C . ALA A 1 197 ? 11.104 0.141 -12.758 1.00 92.00 197 ALA A C 1
ATOM 1533 O O . ALA A 1 197 ? 11.221 -0.344 -13.885 1.00 92.00 197 ALA A O 1
ATOM 1534 N N . SER A 1 198 ? 10.485 1.302 -12.541 1.00 94.38 198 SER A N 1
ATOM 1535 C CA . SER A 1 198 ? 9.949 2.174 -13.586 1.00 94.38 198 SER A CA 1
ATOM 1536 C C . SER A 1 198 ? 10.894 3.297 -14.015 1.00 94.38 198 SER A C 1
ATOM 1538 O O . SER A 1 198 ? 10.524 4.082 -14.883 1.00 94.38 198 SER A O 1
ATOM 1540 N N . GLY A 1 199 ? 12.088 3.422 -13.427 1.00 92.00 199 GLY A N 1
ATOM 1541 C CA . GLY A 1 199 ? 12.988 4.545 -13.720 1.00 92.00 199 GLY A CA 1
ATOM 1542 C C . GLY A 1 199 ? 12.478 5.882 -13.163 1.00 92.00 199 GLY A C 1
ATOM 1543 O O . GLY A 1 199 ? 12.833 6.942 -13.673 1.00 92.00 199 GLY A O 1
ATOM 1544 N N . GLY A 1 200 ? 11.599 5.839 -12.157 1.00 91.62 200 GLY A N 1
ATOM 1545 C CA . GLY A 1 200 ? 10.924 6.997 -11.571 1.00 91.62 200 GLY A CA 1
ATOM 1546 C C . GLY A 1 200 ? 9.752 7.544 -12.392 1.00 91.62 200 GLY A C 1
ATOM 1547 O O . GLY A 1 200 ? 9.249 8.620 -12.079 1.00 91.62 200 GLY A O 1
ATOM 1548 N N . HIS A 1 201 ? 9.309 6.861 -13.456 1.00 93.75 201 HIS A N 1
ATOM 1549 C CA . HIS A 1 201 ? 8.151 7.309 -14.252 1.00 93.75 201 HIS A CA 1
ATOM 1550 C C . HIS A 1 201 ? 6.823 7.194 -13.506 1.00 93.75 201 HIS A C 1
ATOM 1552 O O . HIS A 1 201 ? 5.888 7.931 -13.807 1.00 93.75 201 HIS A O 1
ATOM 1558 N N . VAL A 1 202 ? 6.757 6.310 -12.514 1.00 94.06 202 VAL A N 1
ATOM 1559 C CA . VAL A 1 202 ? 5.756 6.355 -11.447 1.00 94.06 202 VAL A CA 1
ATOM 1560 C C . VAL A 1 202 ? 6.487 6.499 -10.118 1.00 94.06 202 VAL A C 1
ATOM 1562 O O . VAL A 1 202 ? 7.619 6.040 -9.980 1.00 94.06 202 VAL A O 1
ATOM 1565 N N . VAL A 1 203 ? 5.873 7.184 -9.159 1.00 91.25 203 VAL A N 1
ATOM 1566 C CA . VAL A 1 203 ? 6.565 7.674 -7.962 1.00 91.25 203 VAL A CA 1
ATOM 1567 C C . VAL A 1 203 ? 5.795 7.242 -6.726 1.00 91.25 203 VAL A C 1
ATOM 1569 O O . VAL A 1 203 ? 4.572 7.381 -6.684 1.00 91.25 203 VAL A O 1
ATOM 1572 N N . ALA A 1 204 ? 6.512 6.717 -5.736 1.00 90.44 204 ALA A N 1
ATOM 1573 C CA . ALA A 1 204 ? 5.948 6.415 -4.436 1.00 90.44 204 ALA A CA 1
ATOM 1574 C C . ALA A 1 204 ? 5.683 7.728 -3.689 1.00 90.44 204 ALA A C 1
ATOM 1576 O O . ALA A 1 204 ? 6.548 8.603 -3.610 1.00 90.44 204 ALA A O 1
ATOM 1577 N N . THR A 1 205 ? 4.467 7.885 -3.173 1.00 89.31 205 THR A N 1
ATOM 1578 C CA . THR A 1 205 ? 4.003 9.144 -2.586 1.00 89.31 205 THR A CA 1
ATOM 1579 C C . THR A 1 205 ? 3.966 9.014 -1.066 1.00 89.31 205 THR A C 1
ATOM 1581 O O . THR A 1 205 ? 3.310 8.092 -0.563 1.00 89.31 205 THR A O 1
ATOM 1584 N N . PRO A 1 206 ? 4.638 9.916 -0.325 1.00 90.44 206 PRO A N 1
ATOM 1585 C CA . PRO A 1 206 ? 4.551 9.942 1.127 1.00 90.44 206 PRO A CA 1
ATOM 1586 C C . PRO A 1 206 ? 3.101 10.093 1.568 1.00 90.44 206 PRO A C 1
ATOM 1588 O O . PRO A 1 206 ? 2.360 10.913 1.017 1.00 90.44 206 PRO A O 1
ATOM 1591 N N . HIS A 1 207 ? 2.697 9.316 2.561 1.00 91.38 207 HIS A N 1
ATOM 1592 C CA . HIS A 1 207 ? 1.343 9.369 3.092 1.00 91.38 207 HIS A CA 1
ATOM 1593 C C . HIS A 1 207 ? 1.314 9.038 4.580 1.00 91.38 207 HIS A C 1
ATOM 1595 O O . HIS A 1 207 ? 2.233 8.422 5.120 1.00 91.38 207 HIS A O 1
ATOM 1601 N N . CYS A 1 208 ? 0.257 9.477 5.252 1.00 92.38 208 CYS A N 1
ATOM 1602 C CA . CYS A 1 208 ? 0.049 9.254 6.675 1.00 92.38 208 CYS A CA 1
ATOM 1603 C C . CYS A 1 208 ? -1.441 9.143 7.005 1.00 92.38 208 CYS A C 1
ATOM 1605 O O . CYS A 1 208 ? -2.310 9.404 6.169 1.00 92.38 208 CYS A O 1
ATOM 1607 N N . VAL A 1 209 ? -1.746 8.747 8.239 1.00 93.56 209 VAL A N 1
ATOM 1608 C CA . VAL A 1 209 ? -3.115 8.723 8.753 1.00 93.56 209 VAL A CA 1
ATOM 1609 C C . VAL A 1 209 ? -3.168 9.534 10.039 1.00 93.56 209 VAL A C 1
ATOM 1611 O O . VAL A 1 209 ? -2.594 9.134 11.054 1.00 93.56 209 VAL A O 1
ATOM 1614 N N . ARG A 1 210 ? -3.898 10.648 10.002 1.00 93.75 210 ARG A N 1
ATOM 1615 C CA . ARG A 1 210 ? -4.159 11.486 11.172 1.00 93.75 210 ARG A CA 1
ATOM 1616 C C . ARG A 1 210 ? -5.307 10.920 12.004 1.00 93.75 210 ARG A C 1
ATOM 1618 O O . ARG A 1 210 ? -6.272 10.378 11.457 1.00 93.75 210 ARG A O 1
ATOM 1625 N N . GLY A 1 211 ? -5.153 11.018 13.318 1.00 93.19 211 GLY A N 1
ATOM 1626 C CA . GLY A 1 211 ? -5.985 10.382 14.328 1.00 93.19 211 GLY A CA 1
ATOM 1627 C C . GLY A 1 211 ? -7.331 11.050 14.561 1.00 93.19 211 GLY A C 1
ATOM 1628 O O . GLY A 1 211 ? -7.494 12.246 14.329 1.00 93.19 211 GLY A O 1
ATOM 1629 N N . GLY A 1 212 ? -8.295 10.253 15.014 1.00 92.81 212 GLY A N 1
ATOM 1630 C CA . GLY A 1 212 ? -9.564 10.711 15.574 1.00 92.81 212 GLY A CA 1
ATOM 1631 C C . GLY A 1 212 ? -9.470 10.877 17.087 1.00 92.81 212 GLY A C 1
ATOM 1632 O O . GLY A 1 212 ? -8.665 10.217 17.746 1.00 92.81 212 GLY A O 1
ATOM 1633 N N . ILE A 1 213 ? -10.288 11.769 17.627 1.00 94.50 213 ILE A N 1
ATOM 1634 C CA . ILE A 1 213 ? -10.365 12.120 19.047 1.00 94.50 213 ILE A CA 1
ATOM 1635 C C . ILE A 1 213 ? -11.708 11.642 19.617 1.00 94.50 213 ILE A C 1
ATOM 1637 O O . ILE A 1 213 ? -12.713 11.572 18.903 1.00 94.50 213 ILE A O 1
ATOM 1641 N N . GLY A 1 214 ? -11.744 11.338 20.913 1.00 95.06 214 GLY A N 1
ATOM 1642 C CA . GLY A 1 214 ? -12.956 10.963 21.633 1.00 95.06 214 GLY A CA 1
ATOM 1643 C C . GLY A 1 214 ? -13.331 9.520 21.339 1.00 95.06 214 GLY A C 1
ATOM 1644 O O . GLY A 1 214 ? -12.583 8.616 21.690 1.00 95.06 214 GLY A O 1
ATOM 1645 N N . THR A 1 215 ? -14.477 9.302 20.697 1.00 95.31 215 THR A N 1
ATOM 1646 C CA . THR A 1 215 ? -14.960 7.961 20.330 1.00 95.31 215 THR A CA 1
ATOM 1647 C C . THR A 1 215 ? -14.743 7.631 18.852 1.00 95.31 215 THR A C 1
ATOM 1649 O O . THR A 1 215 ? -15.168 6.575 18.396 1.00 95.31 215 THR A O 1
ATOM 1652 N N . GLN A 1 216 ? -14.087 8.501 18.076 1.00 95.62 216 GLN A N 1
ATOM 1653 C CA . GLN A 1 216 ? -13.940 8.329 16.630 1.00 95.62 216 GLN A CA 1
ATOM 1654 C C . GLN A 1 216 ? -12.820 7.340 16.266 1.00 95.62 216 GLN A C 1
ATOM 1656 O O . GLN A 1 216 ? -11.683 7.742 16.023 1.00 95.62 216 GLN A O 1
ATOM 1661 N N . ALA A 1 217 ? -13.140 6.050 16.169 1.00 96.62 217 ALA A N 1
ATOM 1662 C CA . ALA A 1 217 ? -12.229 5.024 15.665 1.00 96.62 217 ALA A CA 1
ATOM 1663 C C . ALA A 1 217 ? -12.293 4.894 14.133 1.00 96.62 217 ALA A C 1
ATOM 1665 O O . ALA A 1 217 ? -13.253 5.332 13.485 1.00 96.62 217 ALA A O 1
ATOM 1666 N N . ARG A 1 218 ? -11.276 4.247 13.548 1.00 96.44 218 ARG A N 1
ATOM 1667 C CA . ARG A 1 218 ? -11.204 3.950 12.107 1.00 96.44 218 ARG A CA 1
ATOM 1668 C C . ARG A 1 218 ? -10.788 2.511 11.844 1.00 96.44 218 ARG A C 1
ATOM 1670 O O . ARG A 1 218 ? -9.789 2.027 12.373 1.00 96.44 218 ARG A O 1
ATOM 1677 N N . ILE A 1 219 ? -11.504 1.866 10.935 1.00 96.81 219 ILE A N 1
ATOM 1678 C CA . ILE A 1 219 ? -11.163 0.577 10.346 1.00 96.81 219 ILE A CA 1
ATOM 1679 C C . ILE A 1 219 ? -10.655 0.824 8.928 1.00 96.81 219 ILE A C 1
ATOM 1681 O O . ILE A 1 219 ? -11.279 1.538 8.143 1.00 96.81 219 ILE A O 1
ATOM 1685 N N . GLY A 1 220 ? -9.511 0.227 8.604 1.00 95.19 220 GLY A N 1
ATOM 1686 C CA . GLY A 1 220 ? -8.917 0.277 7.271 1.00 95.19 220 GLY A CA 1
ATOM 1687 C C . GLY A 1 220 ? -8.552 -1.116 6.781 1.00 95.19 220 GLY A C 1
ATOM 1688 O O . GLY A 1 220 ? -8.240 -2.000 7.578 1.00 95.19 220 GLY A O 1
ATOM 1689 N N . PHE A 1 221 ? -8.557 -1.312 5.466 1.00 96.75 221 PHE A N 1
ATOM 1690 C CA . PHE A 1 221 ? -8.120 -2.562 4.854 1.00 96.75 221 PHE A CA 1
ATOM 1691 C C . PHE A 1 221 ? -7.194 -2.268 3.678 1.00 96.75 221 PHE A C 1
ATOM 1693 O O . PHE A 1 221 ? -7.600 -1.647 2.695 1.00 96.75 221 PHE A O 1
ATOM 1700 N N . ALA A 1 222 ? -5.948 -2.719 3.786 1.00 96.94 222 ALA A N 1
ATOM 1701 C CA . ALA A 1 222 ? -4.926 -2.553 2.761 1.00 96.94 222 ALA A CA 1
ATOM 1702 C C . ALA A 1 222 ? -4.513 -3.910 2.186 1.00 96.94 222 ALA A C 1
ATOM 1704 O O . ALA A 1 222 ? -4.440 -4.898 2.913 1.00 96.94 222 ALA A O 1
ATOM 1705 N N . CYS A 1 223 ? -4.209 -3.955 0.893 1.00 97.44 223 CYS A N 1
ATOM 1706 C CA . CYS A 1 223 ? -3.637 -5.100 0.195 1.00 97.44 223 CYS A CA 1
ATOM 1707 C C . CYS A 1 223 ? -2.326 -4.670 -0.467 1.00 97.44 223 CYS A C 1
ATOM 1709 O O . CYS A 1 223 ? -2.340 -3.999 -1.497 1.00 97.44 223 CYS A O 1
ATOM 1711 N N . PHE A 1 224 ? -1.206 -5.072 0.127 1.00 95.88 224 PHE A N 1
ATOM 1712 C CA . PHE A 1 224 ? 0.146 -4.811 -0.357 1.00 95.88 224 PHE A CA 1
ATOM 1713 C C . PHE A 1 224 ? 0.577 -5.929 -1.305 1.00 95.88 224 PHE A C 1
ATOM 1715 O O . PHE A 1 224 ? 0.448 -7.104 -0.957 1.00 95.88 224 PHE A O 1
ATOM 1722 N N . VAL A 1 225 ? 1.110 -5.593 -2.478 1.00 95.19 225 VAL A N 1
ATOM 1723 C CA . VAL A 1 225 ? 1.734 -6.564 -3.386 1.00 95.19 225 VAL A CA 1
ATOM 1724 C C . VAL A 1 225 ? 3.201 -6.222 -3.564 1.00 95.19 225 VAL A C 1
ATOM 1726 O O . VAL A 1 225 ? 3.553 -5.153 -4.064 1.00 95.19 225 VAL A O 1
ATOM 1729 N N . ASP A 1 226 ? 4.052 -7.152 -3.152 1.00 90.19 226 ASP A N 1
ATOM 1730 C CA . ASP A 1 226 ? 5.495 -6.972 -3.078 1.00 90.19 226 ASP A CA 1
ATOM 1731 C C . ASP A 1 226 ? 6.237 -7.820 -4.122 1.00 90.19 226 ASP A C 1
ATOM 1733 O O . ASP A 1 226 ? 5.712 -8.778 -4.704 1.00 90.19 226 ASP A O 1
ATOM 1737 N N . ALA A 1 227 ? 7.496 -7.475 -4.350 1.00 86.31 227 ALA A N 1
ATOM 1738 C CA . ALA A 1 227 ? 8.373 -8.151 -5.277 1.00 86.31 227 ALA A CA 1
ATOM 1739 C C . ALA A 1 227 ? 8.723 -9.574 -4.830 1.00 86.31 227 ALA A C 1
ATOM 1741 O O . ALA A 1 227 ? 9.130 -9.839 -3.688 1.00 86.31 227 ALA A O 1
ATOM 1742 N N . GLY A 1 228 ? 8.627 -10.504 -5.784 1.00 80.50 228 GLY A N 1
ATOM 1743 C CA . GLY A 1 228 ? 9.178 -11.849 -5.641 1.00 80.50 228 GLY A CA 1
ATOM 1744 C C . GLY A 1 228 ? 10.666 -11.797 -5.286 1.00 80.50 228 GLY A C 1
ATOM 1745 O O . GLY A 1 228 ? 11.355 -10.825 -5.586 1.00 80.50 228 GLY A O 1
ATOM 1746 N N . ALA A 1 229 ? 11.170 -12.835 -4.616 1.00 76.31 229 ALA A N 1
ATOM 1747 C CA . ALA A 1 229 ? 12.580 -12.885 -4.213 1.00 76.31 229 ALA A CA 1
ATOM 1748 C C . ALA A 1 229 ? 13.555 -12.852 -5.411 1.00 76.31 229 ALA A C 1
ATOM 1750 O O . ALA A 1 229 ? 14.701 -12.449 -5.252 1.00 76.31 229 ALA A O 1
ATOM 1751 N N . ASP A 1 230 ? 13.082 -13.255 -6.591 1.00 77.50 230 ASP A N 1
ATOM 1752 C CA . ASP A 1 230 ? 13.796 -13.298 -7.867 1.00 77.50 230 ASP A CA 1
ATOM 1753 C C . ASP A 1 230 ? 13.625 -12.027 -8.717 1.00 77.50 230 ASP A C 1
ATOM 1755 O O . ASP A 1 230 ? 14.196 -11.939 -9.805 1.00 77.50 230 ASP A O 1
ATOM 1759 N N . PHE A 1 231 ? 12.834 -11.046 -8.270 1.00 82.94 231 PHE A N 1
ATOM 1760 C CA . PHE A 1 231 ? 12.598 -9.845 -9.062 1.00 82.94 231 PHE A CA 1
ATOM 1761 C C . PHE A 1 231 ? 13.830 -8.923 -9.041 1.00 82.94 231 PHE A C 1
ATOM 1763 O O . PHE A 1 231 ? 14.270 -8.516 -7.962 1.00 82.94 231 PHE A O 1
ATOM 1770 N N . PRO A 1 232 ? 14.374 -8.531 -10.207 1.00 82.62 232 PRO A N 1
ATOM 1771 C CA . PRO A 1 232 ? 15.540 -7.663 -10.258 1.00 82.62 232 PRO A CA 1
ATOM 1772 C C . PRO A 1 232 ? 15.164 -6.240 -9.835 1.00 82.62 232 PRO A C 1
ATOM 1774 O O . PRO A 1 232 ? 14.428 -5.540 -10.542 1.00 82.62 232 PRO A O 1
ATOM 1777 N N . LEU A 1 233 ? 15.699 -5.804 -8.693 1.00 84.31 233 LEU A N 1
ATOM 1778 C CA . LEU A 1 233 ? 15.570 -4.432 -8.210 1.00 84.31 233 LEU A CA 1
ATOM 1779 C C . LEU A 1 233 ? 16.551 -3.518 -8.952 1.00 84.31 233 LEU A C 1
ATOM 1781 O O . LEU A 1 233 ? 17.609 -3.160 -8.444 1.00 84.31 233 LEU A O 1
ATOM 1785 N N . ALA A 1 234 ? 16.193 -3.176 -10.185 1.00 85.50 234 ALA A N 1
ATOM 1786 C CA . ALA A 1 234 ? 16.978 -2.304 -11.044 1.00 85.50 234 ALA A CA 1
ATOM 1787 C C . ALA A 1 234 ? 16.065 -1.426 -11.912 1.00 85.50 234 ALA A C 1
ATOM 1789 O O . ALA A 1 234 ? 14.975 -1.878 -12.309 1.00 85.50 234 ALA A O 1
ATOM 1790 N N . PRO A 1 235 ? 16.504 -0.193 -12.226 1.00 90.50 235 PRO A N 1
ATOM 1791 C CA . PRO A 1 235 ? 15.800 0.654 -13.172 1.00 90.50 235 PRO A CA 1
ATOM 1792 C C . PRO A 1 235 ? 15.836 0.066 -14.595 1.00 90.50 235 PRO A C 1
ATOM 1794 O O . PRO A 1 235 ? 16.613 -0.847 -14.879 1.00 90.50 235 PRO A O 1
ATOM 1797 N N . PRO A 1 236 ? 14.976 0.556 -15.505 1.00 91.81 236 PRO A N 1
ATOM 1798 C CA . PRO A 1 236 ? 15.032 0.208 -16.923 1.00 91.81 236 PRO A CA 1
ATOM 1799 C C . PRO A 1 236 ? 16.389 0.566 -17.549 1.00 91.81 236 PRO A C 1
ATOM 1801 O O . PRO A 1 236 ? 17.110 1.428 -17.047 1.00 91.81 236 PRO A O 1
ATOM 1804 N N . ASN A 1 237 ? 16.723 -0.053 -18.683 1.00 90.38 237 ASN A N 1
ATOM 1805 C CA . ASN A 1 237 ? 17.980 0.222 -19.380 1.00 90.38 237 ASN A CA 1
ATOM 1806 C C . ASN A 1 237 ? 18.090 1.712 -19.734 1.00 90.38 237 ASN A C 1
ATOM 1808 O O . ASN A 1 237 ? 17.110 2.339 -20.133 1.00 90.38 237 ASN A O 1
ATOM 1812 N N . GLY A 1 238 ? 19.286 2.280 -19.577 1.00 88.69 238 GLY A N 1
ATOM 1813 C CA . GLY A 1 238 ? 19.527 3.703 -19.830 1.00 88.69 238 GLY A CA 1
ATOM 1814 C C . GLY A 1 238 ? 19.029 4.653 -18.733 1.00 88.69 238 GLY A C 1
ATOM 1815 O O . GLY A 1 238 ? 19.194 5.859 -18.889 1.00 88.69 238 GLY A O 1
ATOM 1816 N N . TYR A 1 239 ? 18.460 4.142 -17.634 1.00 89.50 239 TYR A N 1
ATOM 1817 C CA . TYR A 1 239 ? 18.113 4.930 -16.449 1.00 89.50 239 TYR A CA 1
ATOM 1818 C C . TYR A 1 239 ? 19.083 4.639 -15.307 1.00 89.50 239 TYR A C 1
ATOM 1820 O O . TYR A 1 239 ? 19.399 3.489 -15.010 1.00 89.50 239 TYR A O 1
ATOM 1828 N N . THR A 1 240 ? 19.525 5.694 -14.633 1.00 87.81 240 THR A N 1
ATOM 1829 C CA . THR A 1 240 ? 20.407 5.615 -13.469 1.00 87.81 240 THR A CA 1
ATOM 1830 C C . THR A 1 240 ? 19.627 5.761 -12.164 1.00 87.81 240 THR A C 1
ATOM 1832 O O . THR A 1 240 ? 18.483 6.222 -12.133 1.00 87.81 240 THR A O 1
ATOM 1835 N N . LYS A 1 241 ? 20.278 5.444 -11.040 1.00 83.50 241 LYS A N 1
ATOM 1836 C CA . LYS A 1 241 ? 19.762 5.764 -9.702 1.00 83.50 241 LYS A CA 1
ATOM 1837 C C . LYS A 1 241 ? 19.445 7.260 -9.566 1.00 83.50 241 LYS A C 1
ATOM 1839 O O . LYS A 1 241 ? 18.403 7.615 -9.025 1.00 83.50 241 LYS A O 1
ATOM 1844 N N . ALA A 1 242 ? 20.297 8.137 -10.099 1.00 85.50 242 ALA A N 1
ATOM 1845 C CA . ALA A 1 242 ? 20.074 9.581 -10.063 1.00 85.50 242 ALA A CA 1
ATOM 1846 C C . ALA A 1 242 ? 18.795 9.993 -10.816 1.00 85.50 242 ALA A C 1
ATOM 1848 O O . ALA A 1 242 ? 18.055 10.849 -10.331 1.00 85.50 242 ALA A O 1
ATOM 1849 N N . ASP A 1 243 ? 18.488 9.345 -11.946 1.00 88.56 243 ASP A N 1
ATOM 1850 C CA . ASP A 1 243 ? 17.259 9.607 -12.708 1.00 88.56 243 ASP A CA 1
ATOM 1851 C C . ASP A 1 243 ? 15.997 9.240 -11.919 1.00 88.56 243 ASP A C 1
ATOM 1853 O O . ASP A 1 243 ? 15.025 9.997 -11.936 1.00 88.56 243 ASP A O 1
ATOM 1857 N N . VAL A 1 244 ? 16.025 8.114 -11.194 1.00 86.56 244 VAL A N 1
ATOM 1858 C CA . VAL A 1 244 ? 14.928 7.691 -10.305 1.00 86.56 244 VAL A CA 1
ATOM 1859 C C . VAL A 1 244 ? 14.741 8.700 -9.172 1.00 86.56 244 VAL A C 1
ATOM 1861 O O . VAL A 1 244 ? 13.622 9.128 -8.892 1.00 86.56 244 VAL A O 1
ATOM 1864 N N . LEU A 1 245 ? 15.840 9.092 -8.522 1.00 83.38 245 LEU A N 1
ATOM 1865 C CA . LEU A 1 245 ? 15.822 9.956 -7.342 1.00 83.38 245 LEU A CA 1
ATOM 1866 C C . LEU A 1 245 ? 15.400 11.391 -7.661 1.00 83.38 245 LEU A C 1
ATOM 1868 O O . LEU A 1 245 ? 14.714 12.010 -6.855 1.00 83.38 245 LEU A O 1
ATOM 1872 N N . LYS A 1 246 ? 15.756 11.910 -8.842 1.00 85.06 246 LYS A N 1
ATOM 1873 C CA . LYS A 1 246 ? 15.333 13.240 -9.311 1.00 85.06 246 LYS A CA 1
ATOM 1874 C C . LYS A 1 246 ? 13.811 13.364 -9.457 1.00 85.06 246 LYS A C 1
ATOM 1876 O O . LYS A 1 246 ? 13.285 14.471 -9.507 1.00 85.06 246 LYS A O 1
ATOM 1881 N N . ARG A 1 247 ? 13.108 12.237 -9.577 1.00 83.94 247 ARG A N 1
ATOM 1882 C CA . ARG A 1 247 ? 11.652 12.180 -9.759 1.00 83.94 247 ARG A CA 1
ATOM 1883 C C . ARG A 1 247 ? 10.895 11.942 -8.452 1.00 83.94 247 ARG A C 1
ATOM 1885 O O . ARG A 1 247 ? 9.668 11.983 -8.467 1.00 83.94 247 ARG A O 1
ATOM 1892 N N . SER A 1 248 ? 11.599 11.703 -7.344 1.00 80.81 248 SER A N 1
ATOM 1893 C CA . SER A 1 248 ? 10.994 11.571 -6.017 1.00 80.81 248 SER A CA 1
ATOM 1894 C C . SER A 1 248 ? 10.271 12.851 -5.595 1.00 80.81 248 SER A C 1
ATOM 1896 O O . SER A 1 248 ? 10.612 13.949 -6.029 1.00 80.81 248 SER A O 1
ATOM 1898 N N . VAL A 1 249 ? 9.278 12.708 -4.717 1.00 72.75 249 VAL A N 1
ATOM 1899 C CA . VAL A 1 249 ? 8.591 13.853 -4.110 1.00 72.75 249 VAL A CA 1
ATOM 1900 C C . VAL A 1 249 ? 9.514 14.501 -3.079 1.00 72.75 249 VAL A C 1
ATOM 1902 O O . VAL A 1 249 ? 9.830 13.884 -2.062 1.00 72.75 249 VAL A O 1
ATOM 1905 N N . GLU A 1 250 ? 9.933 15.740 -3.327 1.00 76.12 250 GLU A N 1
ATOM 1906 C CA . GLU A 1 250 ? 10.558 16.579 -2.300 1.00 76.12 250 GLU A CA 1
ATOM 1907 C C . GLU A 1 250 ? 9.531 16.862 -1.200 1.00 76.12 250 GLU A C 1
ATOM 1909 O O . GLU A 1 250 ? 8.414 17.303 -1.477 1.00 76.12 250 GLU A O 1
ATOM 1914 N N . ASN A 1 251 ? 9.880 16.540 0.042 1.00 73.44 251 ASN A N 1
ATOM 1915 C CA . ASN A 1 251 ? 9.013 16.728 1.195 1.00 73.44 251 ASN A CA 1
ATOM 1916 C C . ASN A 1 251 ? 9.845 16.765 2.484 1.00 73.44 251 ASN A C 1
ATOM 1918 O O . ASN A 1 251 ? 10.942 16.208 2.524 1.00 73.44 251 ASN A O 1
ATOM 1922 N N . ASP A 1 252 ? 9.273 17.359 3.528 1.00 74.38 252 ASP A N 1
ATOM 1923 C CA . ASP A 1 252 ? 9.882 17.442 4.861 1.00 74.38 252 ASP A CA 1
ATOM 1924 C C . ASP A 1 252 ? 9.421 16.307 5.797 1.00 74.38 252 ASP A C 1
ATOM 1926 O O . ASP A 1 252 ? 9.819 16.249 6.959 1.00 74.38 252 ASP A O 1
ATOM 1930 N N . TYR A 1 253 ? 8.562 15.406 5.312 1.00 72.06 253 TYR A N 1
ATOM 1931 C CA . TYR A 1 253 ? 7.880 14.407 6.135 1.00 72.06 253 TYR A CA 1
ATOM 1932 C C . TYR A 1 253 ? 8.657 13.107 6.306 1.00 72.06 253 TYR A C 1
ATOM 1934 O O . TYR A 1 253 ? 8.574 12.464 7.351 1.00 72.06 253 TYR A O 1
ATOM 1942 N N . ILE A 1 254 ? 9.368 12.682 5.265 1.00 73.88 254 ILE A N 1
ATOM 1943 C CA . ILE A 1 254 ? 10.124 11.436 5.262 1.00 73.88 254 ILE A CA 1
ATOM 1944 C C . ILE A 1 254 ? 11.534 11.658 4.749 1.00 73.88 254 ILE A C 1
ATOM 1946 O O . ILE A 1 254 ? 11.802 12.491 3.882 1.00 73.88 254 ILE A O 1
ATOM 1950 N N . VAL A 1 255 ? 12.434 10.821 5.247 1.00 65.06 255 VAL A N 1
ATOM 1951 C CA . VAL A 1 255 ? 13.773 10.711 4.693 1.00 65.06 255 VAL A CA 1
ATOM 1952 C C . VAL A 1 255 ? 13.667 10.263 3.225 1.00 65.06 255 VAL A C 1
ATOM 195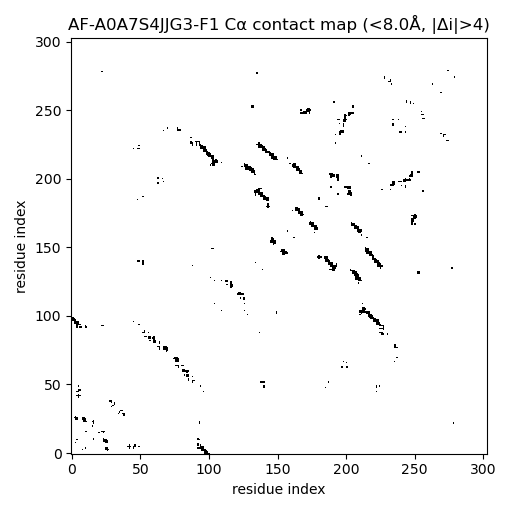4 O O . VAL A 1 255 ? 13.017 9.251 2.950 1.00 65.06 255 VAL A O 1
ATOM 1957 N N . PRO A 1 256 ? 14.299 10.968 2.267 1.00 61.47 256 PRO A N 1
ATOM 1958 C CA . PRO A 1 256 ? 14.237 10.588 0.863 1.00 61.47 256 PRO A CA 1
ATOM 1959 C C . PRO A 1 256 ? 14.777 9.174 0.630 1.00 61.47 256 PRO A C 1
ATOM 1961 O O . PRO A 1 256 ? 15.780 8.783 1.234 1.00 61.47 256 PRO A O 1
ATOM 1964 N N . LEU A 1 257 ? 14.202 8.469 -0.353 1.00 61.09 257 LEU A N 1
ATOM 1965 C CA . LEU A 1 257 ? 14.650 7.157 -0.859 1.00 61.09 257 LEU A CA 1
ATOM 1966 C C . LEU A 1 257 ? 16.186 7.064 -1.027 1.00 61.09 257 LEU A C 1
ATOM 1968 O O . LEU A 1 257 ? 16.782 6.004 -0.874 1.00 61.09 257 LEU A O 1
ATOM 1972 N N . GLN A 1 258 ? 16.845 8.199 -1.280 1.00 51.41 258 GLN A N 1
ATOM 1973 C CA . GLN A 1 258 ? 18.298 8.380 -1.350 1.00 51.41 258 GLN A CA 1
ATOM 1974 C C . GLN A 1 258 ? 19.067 7.778 -0.161 1.00 51.41 258 GLN A C 1
ATOM 1976 O O . GLN A 1 258 ? 20.111 7.168 -0.384 1.00 51.41 258 GLN A O 1
ATOM 1981 N N . GLN A 1 259 ? 18.564 7.912 1.072 1.00 51.03 259 GLN A N 1
ATOM 1982 C CA . GLN A 1 259 ? 19.232 7.387 2.272 1.00 51.03 259 GLN A CA 1
ATOM 1983 C C . GLN A 1 259 ? 18.875 5.920 2.567 1.00 51.03 259 GLN A C 1
ATOM 1985 O O . GLN A 1 259 ? 19.608 5.253 3.291 1.00 51.03 259 GLN A O 1
ATOM 1990 N N . ALA A 1 260 ? 17.799 5.381 1.978 1.00 50.28 260 ALA A N 1
ATOM 1991 C CA . ALA A 1 260 ? 17.464 3.954 2.063 1.00 50.28 260 ALA A CA 1
ATOM 1992 C C . ALA A 1 260 ? 18.400 3.072 1.210 1.00 50.28 260 ALA A C 1
ATOM 1994 O O . ALA A 1 260 ? 18.462 1.862 1.399 1.00 50.28 260 ALA A O 1
ATOM 1995 N N . PHE A 1 261 ? 19.161 3.683 0.297 1.00 49.03 261 PHE A N 1
ATOM 1996 C CA . PHE A 1 261 ? 20.167 3.020 -0.535 1.00 49.03 261 PHE A CA 1
ATOM 1997 C C . PHE A 1 261 ? 21.581 2.978 0.083 1.00 49.03 261 PHE A C 1
ATOM 1999 O O . PHE A 1 261 ? 22.557 2.826 -0.656 1.00 49.03 261 PHE A O 1
ATOM 2006 N N . LEU A 1 262 ? 21.731 3.172 1.395 1.00 36.78 262 LEU A N 1
ATOM 2007 C CA . LEU A 1 262 ? 23.035 3.072 2.054 1.00 36.78 262 LEU A CA 1
ATOM 2008 C C . LEU A 1 262 ? 23.442 1.599 2.204 1.00 36.78 262 LEU A C 1
ATOM 2010 O O . LEU A 1 262 ? 22.909 0.895 3.059 1.00 36.78 262 LEU A O 1
ATOM 2014 N N . ASP A 1 263 ? 24.310 1.163 1.284 1.00 34.53 263 ASP A N 1
ATOM 2015 C CA . ASP A 1 263 ? 25.510 0.327 1.491 1.00 34.53 263 ASP A CA 1
ATOM 2016 C C . ASP A 1 263 ? 25.785 -0.595 0.287 1.00 34.53 263 ASP A C 1
ATOM 2018 O O . ASP A 1 263 ? 25.840 -1.803 0.455 1.00 34.53 263 ASP A O 1
ATOM 2022 N N . GLU A 1 264 ? 25.991 -0.055 -0.921 1.00 37.00 264 GLU A N 1
ATOM 2023 C CA . GLU A 1 264 ? 26.884 -0.679 -1.918 1.00 37.00 264 GLU A CA 1
ATOM 2024 C C . GLU A 1 264 ? 27.617 0.435 -2.679 1.00 37.00 264 GLU A C 1
ATOM 2026 O O . GLU A 1 264 ? 27.023 1.462 -3.022 1.00 37.00 264 GLU A O 1
ATOM 2031 N N . GLU A 1 265 ? 28.931 0.272 -2.824 1.00 35.91 265 GLU A N 1
ATOM 2032 C CA . GLU A 1 265 ? 29.855 1.257 -3.383 1.00 35.91 265 GLU A CA 1
ATOM 2033 C C . GLU A 1 265 ? 29.491 1.683 -4.817 1.00 35.91 265 GLU A C 1
ATOM 2035 O O . GLU A 1 265 ? 28.778 1.015 -5.557 1.00 35.91 265 GLU A O 1
ATOM 2040 N N . ASP A 1 266 ? 29.997 2.857 -5.176 1.00 37.81 266 ASP A N 1
ATOM 2041 C CA . ASP A 1 266 ? 29.789 3.621 -6.403 1.00 37.81 266 ASP A CA 1
ATOM 2042 C C . ASP A 1 266 ? 30.441 2.958 -7.641 1.00 37.81 266 ASP A C 1
ATOM 2044 O O . ASP A 1 266 ? 31.350 3.520 -8.249 1.00 37.81 266 ASP A O 1
ATOM 2048 N N . ASP A 1 267 ? 30.025 1.741 -8.016 1.00 29.25 267 ASP A N 1
ATOM 2049 C CA . ASP A 1 267 ? 30.512 1.042 -9.221 1.00 29.25 267 ASP A CA 1
ATOM 2050 C C . ASP A 1 267 ? 29.482 0.963 -10.366 1.00 29.25 267 ASP A C 1
ATOM 2052 O O . ASP A 1 267 ? 29.728 0.345 -11.403 1.00 29.25 267 ASP A O 1
ATOM 2056 N N . GLY A 1 268 ? 28.360 1.681 -10.253 1.00 35.28 268 GLY A N 1
ATOM 2057 C CA . GLY A 1 268 ? 27.435 1.913 -11.371 1.00 35.28 268 GLY A CA 1
ATOM 2058 C C . GLY A 1 268 ? 26.595 0.700 -11.795 1.00 35.28 268 GLY A C 1
ATOM 2059 O O . GLY A 1 268 ? 25.773 0.828 -12.703 1.00 35.28 268 GLY A O 1
ATOM 2060 N N . GLU A 1 269 ? 26.720 -0.440 -11.115 1.00 28.88 269 GLU A N 1
ATOM 2061 C CA . GLU A 1 269 ? 25.839 -1.599 -11.258 1.00 28.88 269 GLU A CA 1
ATOM 2062 C C . GLU A 1 269 ? 25.266 -1.971 -9.887 1.00 28.88 269 GLU A C 1
ATOM 2064 O O . GLU A 1 269 ? 25.977 -2.481 -9.032 1.00 28.88 269 GLU A O 1
ATOM 2069 N N . ILE A 1 270 ? 23.959 -1.772 -9.675 1.00 35.59 270 ILE A N 1
ATOM 2070 C CA . ILE A 1 270 ? 23.275 -2.255 -8.463 1.00 35.59 270 ILE A CA 1
ATOM 2071 C C . ILE A 1 270 ? 23.244 -3.790 -8.523 1.00 35.59 270 ILE A C 1
ATOM 2073 O O . ILE A 1 270 ? 22.340 -4.394 -9.112 1.00 35.59 270 ILE A O 1
ATOM 2077 N N . LYS A 1 271 ? 24.264 -4.438 -7.957 1.00 26.14 271 LYS A N 1
ATOM 2078 C CA . LYS A 1 271 ? 24.401 -5.892 -7.925 1.00 26.14 271 LYS A CA 1
ATOM 2079 C C . LYS A 1 271 ? 23.755 -6.432 -6.666 1.00 26.14 271 LYS A C 1
ATOM 2081 O O . LYS A 1 271 ? 24.391 -6.610 -5.648 1.00 26.14 271 LYS A O 1
ATOM 2086 N N . HIS A 1 272 ? 22.504 -6.861 -6.809 1.00 28.88 272 HIS A N 1
ATOM 2087 C CA . HIS A 1 272 ? 21.839 -7.673 -5.790 1.00 28.88 272 HIS A CA 1
ATOM 2088 C C . HIS A 1 272 ? 21.602 -6.930 -4.462 1.00 28.88 272 HIS A C 1
ATOM 2090 O O . HIS A 1 272 ? 22.084 -7.322 -3.402 1.00 28.88 272 HIS A O 1
ATOM 2096 N N . CYS A 1 273 ? 20.633 -6.012 -4.465 1.00 32.06 273 CYS A N 1
ATOM 2097 C CA . CYS A 1 273 ? 19.801 -5.853 -3.274 1.00 32.06 273 CYS A CA 1
ATOM 2098 C C . CYS A 1 273 ? 18.992 -7.151 -3.086 1.00 32.06 273 CYS A C 1
ATOM 2100 O O . CYS A 1 273 ? 17.822 -7.236 -3.462 1.00 32.06 273 CYS A O 1
ATOM 2102 N N . GLN A 1 274 ? 19.600 -8.196 -2.505 1.00 31.00 274 GLN A N 1
ATOM 2103 C CA . GLN A 1 274 ? 18.804 -9.179 -1.777 1.00 31.00 274 GLN A CA 1
ATOM 2104 C C . GLN A 1 274 ? 17.974 -8.354 -0.805 1.00 31.00 274 GLN A C 1
ATOM 2106 O O . GLN A 1 274 ? 18.544 -7.569 -0.050 1.00 31.00 274 GLN A O 1
ATOM 2111 N N . GLY A 1 275 ? 16.649 -8.493 -0.836 1.00 32.59 275 GLY A N 1
ATOM 2112 C CA . GLY A 1 275 ? 15.707 -7.685 -0.057 1.00 32.59 275 GLY A CA 1
ATOM 2113 C C . GLY A 1 275 ? 15.864 -7.754 1.471 1.00 32.59 275 GLY A C 1
ATOM 2114 O O . GLY A 1 275 ? 14.912 -7.483 2.181 1.00 32.59 275 GLY A O 1
ATOM 2115 N N . LYS A 1 276 ? 17.037 -8.093 2.010 1.00 28.98 276 LYS A N 1
ATOM 2116 C CA . LYS A 1 276 ? 17.413 -8.006 3.419 1.00 28.98 276 LYS A CA 1
ATOM 2117 C C . LYS A 1 276 ? 17.335 -6.575 3.970 1.00 28.98 276 LYS A C 1
ATOM 2119 O O . LYS A 1 276 ? 17.028 -6.434 5.145 1.00 28.98 276 LYS A O 1
ATOM 2124 N N . GLY A 1 277 ? 17.544 -5.541 3.147 1.00 28.64 277 GLY A N 1
ATOM 2125 C CA . GLY A 1 277 ? 17.420 -4.134 3.567 1.00 28.64 277 GLY A CA 1
ATOM 2126 C C . GLY A 1 277 ? 16.007 -3.547 3.454 1.00 28.64 277 GLY A C 1
ATOM 2127 O O . GLY A 1 277 ? 15.608 -2.752 4.295 1.00 28.64 277 GLY A O 1
ATOM 2128 N N . VAL A 1 278 ? 15.221 -3.980 2.459 1.00 31.66 278 VAL A N 1
ATOM 2129 C CA . VAL A 1 278 ? 13.888 -3.409 2.162 1.00 31.66 278 VAL A CA 1
ATOM 2130 C C . VAL A 1 278 ? 12.749 -4.222 2.800 1.00 31.66 278 VAL A C 1
ATOM 2132 O O . VAL A 1 278 ? 11.733 -3.660 3.194 1.00 31.66 278 VAL A O 1
ATOM 2135 N N . LEU A 1 279 ? 12.930 -5.536 2.998 1.00 32.84 279 LEU A N 1
ATOM 2136 C CA . LEU A 1 279 ? 11.974 -6.399 3.717 1.00 32.84 279 LEU A CA 1
ATOM 2137 C C . LEU A 1 279 ? 12.309 -6.547 5.215 1.00 32.84 279 LEU A C 1
ATOM 2139 O O . LEU A 1 279 ? 11.571 -7.207 5.944 1.00 32.84 279 LEU A O 1
ATOM 2143 N N . GLY A 1 280 ? 13.432 -5.982 5.678 1.00 25.94 280 GLY A N 1
ATOM 2144 C CA . GLY A 1 280 ? 14.021 -6.267 6.992 1.00 25.94 280 GLY A CA 1
ATOM 2145 C C . GLY A 1 280 ? 13.840 -5.210 8.085 1.00 25.94 280 GLY A C 1
ATOM 2146 O O . GLY A 1 280 ? 14.169 -5.495 9.233 1.00 25.94 280 GLY A O 1
ATOM 2147 N N . SER A 1 281 ? 13.320 -4.013 7.799 1.00 26.95 281 SER A N 1
ATOM 2148 C CA . SER A 1 281 ? 13.224 -2.963 8.827 1.00 26.95 281 SER A CA 1
ATOM 2149 C C . SER A 1 281 ? 12.039 -2.017 8.648 1.00 26.95 281 SER A C 1
ATOM 2151 O O . SER A 1 281 ? 12.213 -0.824 8.444 1.00 26.95 281 SER A O 1
ATOM 2153 N N . TYR A 1 282 ? 10.828 -2.549 8.802 1.00 28.50 282 TYR A N 1
ATOM 2154 C CA . TYR A 1 282 ? 9.688 -1.784 9.334 1.00 28.50 282 TYR A CA 1
ATOM 2155 C C . TYR A 1 282 ? 9.112 -2.452 10.598 1.00 28.50 282 TYR A C 1
ATOM 2157 O O . TYR A 1 282 ? 7.932 -2.350 10.910 1.00 28.50 282 TYR A O 1
ATOM 2165 N N . HIS A 1 283 ? 9.969 -3.140 11.361 1.00 28.47 283 HIS A N 1
ATOM 2166 C CA . HIS A 1 283 ? 9.886 -3.074 12.820 1.00 28.47 283 HIS A CA 1
ATOM 2167 C C . HIS A 1 283 ? 10.800 -1.911 13.204 1.00 28.47 283 HIS A C 1
ATOM 2169 O O . HIS A 1 283 ? 11.972 -1.928 12.832 1.00 28.47 283 HIS A O 1
ATOM 2175 N N . GLY A 1 284 ? 10.224 -0.866 13.801 1.00 25.42 284 GLY A N 1
ATOM 2176 C CA . GLY A 1 284 ? 10.796 0.477 13.886 1.00 25.42 284 GLY A CA 1
ATOM 2177 C C . GLY A 1 284 ? 12.307 0.535 14.117 1.00 25.42 284 GLY A C 1
ATOM 2178 O O . GLY A 1 284 ? 12.822 -0.004 15.096 1.00 25.42 284 GLY A O 1
ATOM 2179 N N . ARG A 1 285 ? 13.012 1.277 13.255 1.00 21.88 285 ARG A N 1
ATOM 2180 C CA . ARG A 1 285 ? 14.246 1.931 13.687 1.00 21.88 285 ARG A CA 1
ATOM 2181 C C . ARG A 1 285 ? 13.835 3.073 14.607 1.00 21.88 285 ARG A C 1
ATOM 2183 O O . ARG A 1 285 ? 13.520 4.172 14.167 1.00 21.88 285 ARG A O 1
ATOM 2190 N N . TYR A 1 286 ? 13.791 2.747 15.892 1.00 24.77 286 TYR A N 1
ATOM 2191 C CA . TYR A 1 286 ? 13.963 3.705 16.966 1.00 24.77 286 TYR A CA 1
ATOM 2192 C C . TYR A 1 286 ? 15.254 4.478 16.6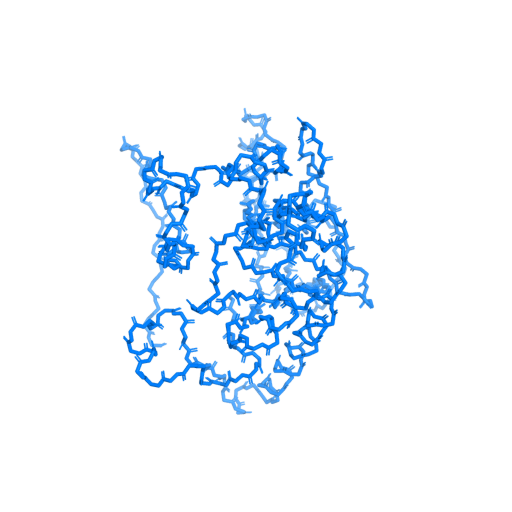96 1.00 24.77 286 TYR A C 1
ATOM 2194 O O . TYR A 1 286 ? 16.324 3.877 16.590 1.00 24.77 286 TYR A O 1
ATOM 2202 N N . TYR A 1 287 ? 15.160 5.798 16.586 1.00 22.84 287 TYR A N 1
ATOM 2203 C CA . TYR A 1 287 ? 16.323 6.628 16.854 1.00 22.84 287 TYR A CA 1
ATOM 2204 C C . TYR A 1 287 ? 16.611 6.509 18.358 1.00 22.84 287 TYR A C 1
ATOM 2206 O O . TYR A 1 287 ? 15.689 6.730 19.150 1.00 22.84 287 TYR A O 1
ATOM 2214 N N . PRO A 1 288 ? 17.832 6.142 18.787 1.00 22.44 288 PRO A N 1
ATOM 2215 C CA . PRO A 1 288 ? 18.240 6.432 20.148 1.00 22.44 288 PRO A CA 1
ATOM 2216 C C . PRO A 1 288 ? 18.228 7.956 20.292 1.00 22.44 288 PRO A C 1
ATOM 2218 O O . PRO A 1 288 ? 18.975 8.662 19.616 1.00 22.44 288 PRO A O 1
ATOM 2221 N N . VAL A 1 289 ? 17.321 8.463 21.122 1.00 26.38 289 VAL A N 1
ATOM 2222 C CA . VAL A 1 289 ? 17.508 9.778 21.727 1.00 26.38 289 VAL A CA 1
ATOM 2223 C C . VAL A 1 289 ? 18.523 9.534 22.830 1.00 26.38 289 VAL A C 1
ATOM 2225 O O . VAL A 1 289 ? 18.242 8.767 23.752 1.00 26.38 289 VAL A O 1
ATOM 2228 N N . ASP A 1 290 ? 19.716 10.100 22.661 1.00 25.22 290 ASP A N 1
ATOM 2229 C CA . ASP A 1 290 ? 20.766 10.080 23.673 1.00 25.22 290 ASP A CA 1
ATOM 2230 C C . ASP A 1 290 ? 20.210 10.510 25.040 1.00 25.22 290 ASP A C 1
ATOM 2232 O O . ASP A 1 290 ? 19.355 11.394 25.149 1.00 25.22 290 ASP A O 1
ATOM 2236 N N . ASP A 1 291 ? 20.708 9.815 26.058 1.00 27.05 291 ASP A N 1
ATOM 2237 C CA . ASP A 1 291 ? 20.349 9.865 27.470 1.00 27.05 291 ASP A CA 1
ATOM 2238 C C . ASP A 1 291 ? 20.015 11.270 28.007 1.00 27.05 291 ASP A C 1
ATOM 2240 O O . ASP A 1 291 ? 20.853 12.166 28.046 1.00 27.05 291 ASP A O 1
ATOM 2244 N N . ASP A 1 292 ? 18.790 11.452 28.503 1.00 26.11 292 ASP A N 1
ATOM 2245 C CA . ASP A 1 292 ? 18.536 11.431 29.948 1.00 26.11 292 ASP A CA 1
ATOM 2246 C C . ASP A 1 292 ? 17.055 11.746 30.239 1.00 26.11 292 ASP A C 1
ATOM 2248 O O . ASP A 1 292 ? 16.593 12.878 30.090 1.00 26.11 292 ASP A O 1
ATOM 2252 N N . LYS A 1 293 ? 16.369 10.739 30.805 1.00 25.81 293 LYS A N 1
ATOM 2253 C CA . LYS A 1 293 ? 15.067 10.748 31.518 1.00 25.81 293 LYS A CA 1
ATOM 2254 C C . LYS A 1 293 ? 13.829 10.226 30.760 1.00 25.81 293 LYS A C 1
ATOM 2256 O O . LYS A 1 293 ? 13.298 10.857 29.858 1.00 25.81 293 LYS A O 1
ATOM 2261 N N . ALA A 1 294 ? 13.295 9.156 31.367 1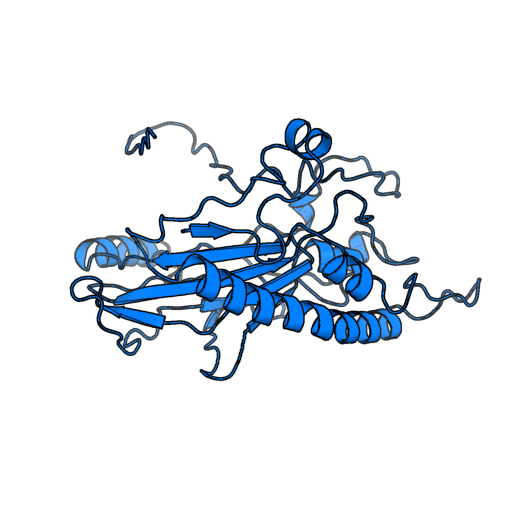.00 23.17 294 ALA A N 1
ATOM 2262 C CA . ALA A 1 294 ? 11.914 8.648 31.393 1.00 23.17 294 ALA A CA 1
ATOM 2263 C C . ALA A 1 294 ? 11.560 7.444 30.490 1.00 23.17 294 ALA A C 1
ATOM 2265 O O . ALA A 1 294 ? 11.182 7.562 29.332 1.00 23.17 294 ALA A O 1
ATOM 2266 N N . ASN A 1 295 ? 11.601 6.270 31.135 1.00 23.34 295 ASN A N 1
ATOM 2267 C CA . ASN A 1 295 ? 10.918 5.021 30.788 1.00 23.34 295 ASN A CA 1
ATOM 2268 C C . ASN A 1 295 ? 9.391 5.188 30.667 1.00 23.34 295 ASN A C 1
ATOM 2270 O O . ASN A 1 295 ? 8.820 5.842 31.535 1.00 23.34 295 ASN A O 1
ATOM 2274 N N . LEU A 1 296 ? 8.762 4.488 29.705 1.00 20.41 296 LEU A N 1
ATOM 2275 C CA . LEU A 1 296 ? 7.426 3.828 29.713 1.00 20.41 296 LEU A CA 1
ATOM 2276 C C . LEU A 1 296 ? 6.986 3.625 28.239 1.00 20.41 296 LEU A C 1
ATOM 2278 O O . LEU A 1 296 ? 7.018 4.572 27.473 1.00 20.41 296 LEU A O 1
ATOM 2282 N N . GLY A 1 297 ? 6.579 2.460 27.731 1.00 21.25 297 GLY A N 1
ATOM 2283 C CA . GLY A 1 297 ? 6.270 1.190 28.368 1.00 21.25 297 GLY A CA 1
ATOM 2284 C C . GLY A 1 297 ? 6.213 0.020 27.371 1.00 21.25 297 GLY A C 1
ATOM 2285 O O . GLY A 1 297 ? 6.180 0.178 26.154 1.00 21.25 297 GLY A O 1
ATOM 2286 N N . LEU A 1 298 ? 6.254 -1.166 27.971 1.00 20.89 298 LEU A N 1
ATOM 2287 C CA . LEU A 1 298 ? 6.197 -2.508 27.399 1.00 20.89 298 LEU A CA 1
ATOM 2288 C C . LEU A 1 298 ? 4.838 -2.830 26.756 1.00 20.89 298 LEU A C 1
ATOM 2290 O O . LEU A 1 298 ? 3.803 -2.431 27.285 1.00 20.89 298 LEU A O 1
ATOM 2294 N N . TYR A 1 299 ? 4.831 -3.745 25.779 1.00 23.42 299 TYR A N 1
ATOM 2295 C CA . TYR A 1 299 ? 3.809 -4.796 25.777 1.00 23.42 299 TYR A CA 1
ATOM 2296 C C . TYR A 1 299 ? 4.385 -6.163 25.383 1.00 23.42 299 TYR A C 1
ATOM 2298 O O . TYR A 1 299 ? 4.951 -6.353 24.308 1.00 23.42 299 TYR A O 1
ATOM 2306 N N . HIS A 1 300 ? 4.243 -7.099 26.323 1.00 20.14 300 HIS A N 1
ATOM 2307 C CA . HIS A 1 300 ? 4.366 -8.545 26.179 1.00 20.14 300 HIS A CA 1
ATOM 2308 C C . HIS A 1 300 ? 3.067 -9.109 25.597 1.00 20.14 300 HIS A C 1
ATOM 2310 O O . HIS A 1 300 ? 2.001 -8.840 26.140 1.00 20.14 300 HIS A O 1
ATOM 2316 N N . GLY A 1 301 ? 3.164 -9.992 24.606 1.00 22.36 301 GLY A N 1
ATOM 2317 C CA . GLY A 1 301 ? 2.087 -10.911 24.239 1.00 22.36 301 GLY A CA 1
ATOM 2318 C C . GLY A 1 301 ? 2.621 -12.337 24.209 1.00 22.36 301 GLY A C 1
ATOM 2319 O O . GLY A 1 301 ? 3.258 -12.739 23.241 1.00 22.36 301 GLY A O 1
ATOM 2320 N N . HIS A 1 302 ? 2.414 -13.076 25.298 1.00 22.75 302 HIS A N 1
ATOM 2321 C CA . HIS A 1 302 ? 2.572 -14.526 25.338 1.00 22.75 302 HIS A CA 1
ATOM 2322 C C . HIS A 1 302 ? 1.333 -15.196 24.731 1.00 22.75 302 HIS A C 1
ATOM 2324 O O . HIS A 1 302 ? 0.232 -14.906 25.186 1.00 22.75 302 HIS A O 1
ATOM 2330 N N . ARG A 1 303 ? 1.606 -16.171 23.850 1.00 26.64 303 ARG A N 1
ATOM 2331 C CA . ARG A 1 303 ? 0.716 -17.150 23.193 1.00 26.64 303 ARG A CA 1
ATOM 2332 C C . ARG A 1 303 ? -0.314 -16.603 22.214 1.00 26.64 303 ARG A C 1
ATOM 2334 O O . ARG A 1 303 ? -1.203 -15.842 22.632 1.00 26.64 303 ARG A O 1
#